Protein 7NSZ (pdb70)

Structure (mmCIF, N/CA/C/O backbone):
data_7NSZ
#
_entry.id   7NSZ
#
_cell.length_a   40.502
_cell.length_b   40.502
_cell.length_c   338.941
_cell.angle_alpha   90.000
_cell.angle_beta   90.000
_cell.angle_gamma   120.000
#
_symmetry.space_group_name_H-M   'P 61 2 2'
#
loop_
_entity.id
_entity.type
_entity.pdbx_description
1 polymer 'Isoform A of Peptidoglycan-recognition protein LB'
2 non-polymer 'ZINC ION'
3 non-polymer '4-(2-HYDROXYETHYL)-1-PIPERAZINE ETHANESULFONIC ACID'
4 non-polymer 'SODIUM ION'
5 water water
#
loop_
_atom_site.group_PDB
_atom_site.id
_atom_site.type_symbol
_atom_site.label_atom_id
_atom_site.label_alt_id
_atom_site.label_comp_id
_atom_site.label_asym_id
_atom_site.label_entity_id
_atom_site.label_seq_id
_atom_site.pdbx_PDB_ins_code
_atom_site.Cartn_x
_atom_site.Cartn_y
_atom_site.Cartn_z
_atom_site.occupancy
_atom_site.B_iso_or_equiv
_atom_site.auth_seq_id
_atom_site.auth_comp_id
_atom_site.auth_asym_id
_atom_site.auth_atom_id
_atom_site.pdbx_PDB_model_num
ATOM 1 N N . THR A 1 14 ? 30.578 1.891 251.231 1.000 45.280 12 THR AAA N 1
ATOM 2 C CA . THR A 1 14 ? 31.700 0.921 251.128 1.000 37.983 12 THR AAA CA 1
ATOM 3 C C . THR A 1 14 ? 31.379 -0.356 251.939 1.000 31.605 12 THR AAA C 1
ATOM 4 O O . THR A 1 14 ? 31.951 -1.407 251.597 1.000 36.828 12 THR AAA O 1
ATOM 6 N N . ALA A 1 15 ? 30.489 -0.285 252.930 1.000 27.857 13 ALA AAA N 1
ATOM 7 C CA . ALA A 1 15 ? 30.367 -1.285 254.027 1.000 25.438 13 ALA AAA CA 1
ATOM 8 C C . ALA A 1 15 ? 29.832 -2.603 253.466 1.000 23.116 13 ALA AAA C 1
ATOM 9 O O . ALA A 1 15 ? 28.992 -2.633 252.575 1.000 22.088 13 ALA AAA O 1
ATOM 11 N N . ARG A 1 16 ? 30.408 -3.677 253.926 1.000 17.291 14 ARG AAA N 1
ATOM 12 C CA . ARG A 1 16 ? 29.992 -5.036 253.549 1.000 17.944 14 ARG AAA CA 1
ATOM 13 C C . ARG A 1 16 ? 29.842 -5.837 254.838 1.000 14.711 14 ARG AAA C 1
ATOM 14 O O . ARG A 1 16 ? 30.594 -5.607 255.808 1.000 12.847 14 ARG AAA O 1
ATOM 16 N N . LEU A 1 17 ? 28.968 -6.808 254.790 1.000 12.390 15 LEU AAA N 1
ATOM 17 C CA . LEU A 1 17 ? 28.886 -7.884 255.808 1.000 13.830 15 LEU AAA CA 1
ATOM 18 C C . LEU A 1 17 ? 29.832 -8.999 255.451 1.000 13.354 15 LEU AAA C 1
ATOM 19 O O . LEU A 1 17 ? 29.617 -9.657 254.383 1.000 16.150 15 LEU AAA O 1
ATOM 24 N N . LEU A 1 18 ? 30.884 -9.239 256.219 1.000 12.030 16 LEU AAA N 1
ATOM 25 C CA . LEU A 1 18 ? 31.854 -10.313 256.019 1.000 12.102 16 LEU AAA CA 1
ATOM 26 C C . LEU A 1 18 ? 31.455 -11.543 256.820 1.000 11.906 16 LEU AAA C 1
ATOM 27 O O . LEU A 1 18 ? 30.948 -11.445 257.964 1.000 13.309 16 LEU AAA O 1
ATOM 32 N N . SER A 1 19 ? 31.609 -12.705 256.232 1.000 11.071 17 SER AAA N 1
ATOM 33 C CA . SER A 1 19 ? 31.232 -13.975 256.864 1.000 11.363 17 SER AAA CA 1
ATOM 34 C C . SER A 1 19 ? 32.269 -14.377 257.923 1.000 10.937 17 SER AAA C 1
ATOM 35 O O . SER A 1 19 ? 33.424 -13.849 257.968 1.000 11.357 17 SER AAA O 1
ATOM 38 N N . ARG A 1 20 ? 31.934 -15.374 258.702 1.000 11.714 18 ARG AAA N 1
ATOM 39 C CA . ARG A 1 20 ? 32.884 -15.995 259.643 1.000 12.141 18 ARG AAA CA 1
ATOM 40 C C . ARG A 1 20 ? 34.126 -16.537 258.909 1.000 13.580 18 ARG AAA C 1
ATOM 41 O O . ARG A 1 20 ? 35.275 -16.285 259.335 1.000 13.191 18 ARG AAA O 1
ATOM 49 N N . SER A 1 21 ? 33.932 -17.207 257.761 1.000 14.728 19 SER AAA N 1
ATOM 50 C CA . SER A 1 21 ? 35.089 -17.773 256.995 1.000 16.392 19 SER AAA CA 1
ATOM 51 C C . SER A 1 21 ? 35.963 -16.628 256.476 1.000 15.354 19 SER AAA C 1
ATOM 52 O O . SER A 1 21 ? 37.200 -16.759 256.453 1.000 15.587 19 SER AAA O 1
ATOM 55 N N . ASP A 1 22 ? 35.349 -15.507 256.162 1.000 13.023 20 ASP AAA N 1
ATOM 56 C CA . ASP A 1 22 ? 36.073 -14.313 255.669 1.000 13.707 20 ASP AAA CA 1
ATOM 57 C C . ASP A 1 22 ? 37.113 -13.868 256.676 1.000 13.937 20 ASP AAA C 1
ATOM 58 O O . ASP A 1 22 ? 38.142 -13.351 256.225 1.000 16.193 20 ASP AAA O 1
ATOM 63 N N . TRP A 1 23 ? 36.891 -13.982 257.989 1.000 12.419 21 TRP AAA N 1
ATOM 64 C CA . TRP A 1 23 ? 37.886 -13.547 258.992 1.000 13.678 21 TRP AAA CA 1
ATOM 65 C C . TRP A 1 23 ? 38.620 -14.729 259.598 1.000 12.505 21 TRP AAA C 1
ATOM 66 O O . TRP A 1 23 ? 39.333 -14.541 260.541 1.000 13.178 21 TRP AAA O 1
ATOM 77 N N . GLY A 1 24 ? 38.375 -15.935 259.086 1.000 12.377 22 GLY AAA N 1
ATOM 78 C CA . GLY A 1 24 ? 39.124 -17.123 259.528 1.000 13.184 22 GLY AAA CA 1
ATOM 79 C C . GLY A 1 24 ? 38.685 -17.626 260.893 1.000 13.014 22 GLY AAA C 1
ATOM 80 O O . GLY A 1 24 ? 39.532 -18.145 261.652 1.000 13.543 22 GLY AAA O 1
ATOM 81 N N . ALA A 1 25 ? 37.391 -17.533 261.202 1.000 13.461 23 ALA AAA N 1
ATOM 82 C CA . ALA A 1 25 ? 36.837 -17.941 262.498 1.000 12.038 23 ALA AAA CA 1
ATOM 83 C C . ALA A 1 25 ? 37.057 -19.438 262.691 1.000 12.901 23 ALA AAA C 1
ATOM 84 O O . ALA A 1 25 ? 36.907 -20.175 261.725 1.000 14.926 23 ALA AAA O 1
ATOM 86 N N . ARG A 1 26 ? 37.265 -19.835 263.912 1.000 12.091 24 ARG AAA N 1
ATOM 87 C CA . ARG A 1 26 ? 37.127 -21.234 264.357 1.000 14.164 24 ARG AAA CA 1
ATOM 88 C C . ARG A 1 26 ? 35.635 -21.556 264.383 1.000 13.729 24 ARG AAA C 1
ATOM 89 O O . ARG A 1 26 ? 34.820 -20.595 264.613 1.000 13.151 24 ARG AAA O 1
ATOM 97 N N . LEU A 1 27 ? 35.222 -22.804 264.224 1.000 14.232 25 LEU AAA N 1
ATOM 98 C CA . LEU A 1 27 ? 33.831 -23.229 264.403 1.000 14.114 25 LEU AAA CA 1
ATOM 99 C C . LEU A 1 27 ? 33.386 -22.921 265.825 1.000 13.498 25 LEU AAA C 1
ATOM 100 O O . LEU A 1 27 ? 34.127 -23.060 266.776 1.000 13.372 25 LEU AAA O 1
ATOM 105 N N . PRO A 1 28 ? 32.075 -22.604 265.996 1.000 14.074 26 PRO AAA N 1
ATOM 106 C CA . PRO A 1 28 ? 31.513 -22.604 267.333 1.000 14.479 26 PRO AAA CA 1
ATOM 107 C C . PRO A 1 28 ? 31.602 -24.018 267.952 1.000 13.287 26 PRO AAA C 1
ATOM 108 O O . PRO A 1 28 ? 31.395 -24.977 267.180 1.000 15.642 26 PRO AAA O 1
ATOM 112 N N . LYS A 1 29 ? 31.740 -24.151 269.258 1.000 13.827 27 LYS AAA N 1
ATOM 113 C CA . LYS A 1 29 ? 31.685 -25.483 269.938 1.000 14.121 27 LYS AAA CA 1
ATOM 114 C C . LYS A 1 29 ? 30.278 -26.042 269.820 1.000 17.421 27 LYS AAA C 1
ATOM 115 O O . LYS A 1 29 ? 30.090 -27.286 269.671 1.000 19.515 27 LYS AAA O 1
ATOM 117 N N . SER A 1 30 ? 29.284 -25.182 269.879 1.000 18.271 28 SER AAA N 1
ATOM 118 C CA . SER A 1 30 ? 27.847 -25.512 269.921 1.000 19.927 28 SER AAA CA 1
ATOM 119 C C . SER A 1 30 ? 27.097 -24.243 269.500 1.000 18.241 28 SER AAA C 1
ATOM 120 O O . SER A 1 30 ? 27.635 -23.186 269.784 1.000 18.198 28 SER AAA O 1
ATOM 123 N N . VAL A 1 31 ? 25.934 -24.359 268.895 1.000 16.765 29 VAL AAA N 1
ATOM 124 C CA . VAL A 1 31 ? 25.040 -23.228 268.481 1.000 15.611 29 VAL AAA CA 1
ATOM 125 C C . VAL A 1 31 ? 23.653 -23.428 269.098 1.000 18.274 29 VAL AAA C 1
ATOM 126 O O . VAL A 1 31 ? 23.024 -24.479 268.831 1.000 17.648 29 VAL AAA O 1
ATOM 130 N N . GLU A 1 32 ? 23.199 -22.472 269.901 1.000 16.418 30 GLU AAA N 1
ATOM 131 C CA . GLU A 1 32 ? 21.822 -22.438 270.455 1.000 16.455 30 GLU AAA CA 1
ATOM 132 C C . GLU A 1 32 ? 21.069 -21.316 269.753 1.000 17.613 30 GLU AAA C 1
ATOM 133 O O . GLU A 1 32 ? 21.644 -20.224 269.559 1.000 14.864 30 GLU AAA O 1
ATOM 139 N N . HIS A 1 33 ? 19.836 -21.539 269.347 1.000 16.071 31 HIS AAA N 1
ATOM 140 C CA . HIS A 1 33 ? 19.022 -20.572 268.616 1.000 16.483 31 HIS AAA CA 1
ATOM 141 C C . HIS A 1 33 ? 17.957 -19.982 269.508 1.000 15.279 31 HIS AAA C 1
ATOM 142 O O . HIS A 1 33 ? 17.600 -20.542 270.542 1.000 15.689 31 HIS AAA O 1
ATOM 149 N N . PHE A 1 34 ? 17.497 -18.813 269.114 1.000 13.966 32 PHE AAA N 1
ATOM 150 C CA . PHE A 1 34 ? 16.230 -18.241 269.607 1.000 14.622 32 PHE AAA CA 1
ATOM 151 C C . PHE A 1 34 ? 15.366 -17.920 268.400 1.000 14.334 32 PHE AAA C 1
ATOM 152 O O . PHE A 1 34 ? 15.838 -17.797 267.281 1.000 15.012 32 PHE AAA O 1
ATOM 160 N N . GLN A 1 35 ? 14.076 -17.754 268.657 1.000 17.227 33 GLN AAA N 1
ATOM 161 C CA . GLN A 1 35 ? 13.072 -17.641 267.585 1.000 18.194 33 GLN AAA CA 1
ATOM 162 C C . GLN A 1 35 ? 12.582 -16.191 267.518 1.000 20.261 33 GLN AAA C 1
ATOM 163 O O . GLN A 1 35 ? 12.579 -15.497 268.558 1.000 21.986 33 GLN AAA O 1
ATOM 169 N N . GLY A 1 36 ? 12.138 -15.807 266.323 1.000 21.760 34 GLY AAA N 1
ATOM 170 C CA . GLY A 1 36 ? 11.386 -14.564 266.062 1.000 20.621 34 GLY AAA CA 1
ATOM 171 C C . GLY A 1 36 ? 12.352 -13.391 266.045 1.000 19.494 34 GLY AAA C 1
ATOM 172 O O . GLY A 1 36 ? 13.562 -13.529 266.344 1.000 20.190 34 GLY AAA O 1
ATOM 173 N N . PRO A 1 37 ? 11.869 -12.191 265.693 1.000 17.185 35 PRO AAA N 1
ATOM 174 C CA . PRO A 1 37 ? 12.744 -11.032 265.568 1.000 16.185 35 PRO AAA CA 1
ATOM 175 C C . PRO A 1 37 ? 13.245 -10.595 266.941 1.000 13.018 35 PRO AAA C 1
ATOM 176 O O . PRO A 1 37 ? 12.539 -10.623 267.908 1.000 15.112 35 PRO AAA O 1
ATOM 180 N N . ALA A 1 38 ? 14.478 -10.139 267.014 1.000 11.725 36 ALA AAA N 1
ATOM 181 C CA . ALA A 1 38 ? 15.054 -9.744 268.315 1.000 10.432 36 ALA AAA CA 1
ATOM 182 C C . ALA A 1 38 ? 14.439 -8.430 268.770 1.000 11.302 36 ALA AAA C 1
ATOM 183 O O . ALA A 1 38 ? 14.428 -7.470 268.030 1.000 12.256 36 ALA AAA O 1
ATOM 185 N N . PRO A 1 39 ? 13.944 -8.354 270.015 1.000 11.814 37 PRO AAA N 1
ATOM 186 C CA . PRO A 1 39 ? 13.365 -7.113 270.492 1.000 12.579 37 PRO AAA CA 1
ATOM 187 C C . PRO A 1 39 ? 14.389 -6.111 271.009 1.000 11.159 37 PRO AAA C 1
ATOM 188 O O . PRO A 1 39 ? 13.989 -4.994 271.227 1.000 12.262 37 PRO AAA O 1
ATOM 192 N N . TYR A 1 40 ? 15.668 -6.514 271.184 1.000 10.309 38 TYR AAA N 1
ATOM 193 C CA . TYR A 1 40 ? 16.733 -5.612 271.662 1.000 9.574 38 TYR AAA CA 1
ATOM 194 C C . TYR A 1 40 ? 17.964 -5.667 270.778 1.000 9.442 38 TYR AAA C 1
ATOM 195 O O . TYR A 1 40 ? 18.321 -6.712 270.189 1.000 9.268 38 TYR AAA O 1
ATOM 204 N N . VAL A 1 41 ? 18.621 -4.523 270.739 1.000 8.567 39 VAL AAA N 1
ATOM 205 C CA . VAL A 1 41 ? 19.983 -4.363 270.184 1.000 8.905 39 VAL AAA CA 1
ATOM 206 C C . VAL A 1 41 ? 20.831 -3.829 271.321 1.000 9.581 39 VAL AAA C 1
ATOM 207 O O . VAL A 1 41 ? 20.476 -2.779 271.897 1.000 10.362 39 VAL AAA O 1
ATOM 211 N N . ILE A 1 42 ? 21.910 -4.531 271.642 1.000 9.335 40 ILE AAA N 1
ATOM 212 C CA . ILE A 1 42 ? 22.826 -4.106 272.736 1.000 9.835 40 ILE AAA CA 1
ATOM 213 C C . ILE A 1 42 ? 24.147 -3.733 272.115 1.000 9.293 40 ILE AAA C 1
ATOM 214 O O . ILE A 1 42 ? 24.785 -4.536 271.405 1.000 8.394 40 ILE AAA O 1
ATOM 219 N N . ILE A 1 43 ? 24.615 -2.537 272.408 1.000 8.130 41 ILE AAA N 1
ATOM 220 C CA . ILE A 1 43 ? 25.900 -2.016 271.907 1.000 8.638 41 ILE AAA CA 1
ATOM 221 C C . ILE A 1 43 ? 27.004 -2.191 272.923 1.000 8.489 41 ILE AAA C 1
ATOM 222 O O . ILE A 1 43 ? 26.802 -1.917 274.125 1.000 9.195 41 ILE AAA O 1
ATOM 227 N N . HIS A 1 44 ? 28.147 -2.628 272.451 1.000 8.089 42 HIS AAA N 1
ATOM 228 C CA . HIS A 1 44 ? 29.392 -2.866 273.207 1.000 8.157 42 HIS AAA CA 1
ATOM 229 C C . HIS A 1 44 ? 30.553 -2.162 272.560 1.000 8.181 42 HIS AAA C 1
ATOM 230 O O . HIS A 1 44 ? 30.531 -1.894 271.327 1.000 8.269 42 HIS AAA O 1
ATOM 237 N N . HIS A 1 45 ? 31.630 -1.957 273.338 1.000 9.147 43 HIS AAA N 1
ATOM 238 C CA . HIS A 1 45 ? 32.975 -1.765 272.800 1.000 9.593 43 HIS AAA CA 1
ATOM 239 C C . HIS A 1 45 ? 33.813 -2.978 273.187 1.000 9.737 43 HIS AAA C 1
ATOM 240 O O . HIS A 1 45 ? 33.434 -3.752 274.082 1.000 9.771 43 HIS AAA O 1
ATOM 247 N N . SER A 1 46 ? 34.931 -3.159 272.511 1.000 11.030 44 SER AAA N 1
ATOM 248 C CA . SER A 1 46 ? 35.780 -4.318 272.846 1.000 10.860 44 SER AAA CA 1
ATOM 249 C C . SER A 1 46 ? 36.756 -3.976 273.972 1.000 13.453 44 SER AAA C 1
ATOM 250 O O . SER A 1 46 ? 37.141 -4.902 274.717 1.000 13.077 44 SER AAA O 1
ATOM 253 N N . TYR A 1 47 ? 37.165 -2.718 274.059 1.000 12.172 45 TYR AAA N 1
ATOM 254 C CA . TYR A 1 47 ? 38.243 -2.165 274.951 1.000 13.826 45 TYR AAA CA 1
ATOM 255 C C . TYR A 1 47 ? 39.629 -2.630 274.485 1.000 15.403 45 TYR AAA C 1
ATOM 256 O O . TYR A 1 47 ? 40.443 -1.796 274.111 1.000 16.849 45 TYR AAA O 1
ATOM 265 N N . MET A 1 48 ? 39.850 -3.934 274.521 1.000 16.049 46 MET AAA N 1
ATOM 266 C CA A MET A 1 48 ? 41.016 -4.604 273.909 0.500 16.734 46 MET AAA CA 1
ATOM 267 C CA B MET A 1 48 ? 41.020 -4.603 273.903 0.500 17.363 46 MET AAA CA 1
ATOM 268 C C . MET A 1 48 ? 40.450 -5.804 273.172 1.000 15.767 46 MET AAA C 1
ATOM 269 O O . MET A 1 48 ? 39.736 -6.603 273.775 1.000 16.272 46 MET AAA O 1
ATOM 278 N N . PRO A 1 49 ? 40.677 -5.948 271.853 1.000 14.839 47 PRO AAA N 1
ATOM 279 C CA . PRO A 1 49 ? 41.567 -5.117 271.045 1.000 15.619 47 PRO AAA CA 1
ATOM 280 C C . PRO A 1 49 ? 41.180 -3.648 270.872 1.000 14.773 47 PRO AAA C 1
ATOM 281 O O . PRO A 1 49 ? 40.026 -3.254 271.023 1.000 14.030 47 PRO AAA O 1
ATOM 285 N N . ALA A 1 50 ? 42.178 -2.845 270.576 1.000 15.573 48 ALA AAA N 1
ATOM 286 C CA . ALA A 1 50 ? 42.009 -1.425 270.257 1.000 13.967 48 ALA AAA CA 1
ATOM 287 C C . ALA A 1 50 ? 41.434 -1.220 268.846 1.000 13.942 48 ALA AAA C 1
ATOM 288 O O . ALA A 1 50 ? 41.286 -2.191 268.073 1.000 15.307 48 ALA AAA O 1
ATOM 290 N N . VAL A 1 51 ? 41.117 0.010 268.488 1.000 13.416 49 VAL AAA N 1
ATOM 291 C CA . VAL A 1 51 ? 40.599 0.342 267.143 1.000 14.543 49 VAL AAA CA 1
ATOM 292 C C . VAL A 1 51 ? 41.524 -0.222 266.067 1.000 16.438 49 VAL AAA C 1
ATOM 293 O O . VAL A 1 51 ? 42.735 -0.229 266.207 1.000 18.872 49 VAL AAA O 1
ATOM 297 N N . CYS A 1 52 ? 40.907 -0.743 265.020 1.000 15.298 50 CYS AAA N 1
ATOM 298 C CA . CYS A 1 52 ? 41.549 -1.406 263.862 1.000 16.931 50 CYS AAA CA 1
ATOM 299 C C . CYS A 1 52 ? 41.166 -0.597 262.634 1.000 16.957 50 CYS AAA C 1
ATOM 300 O O . CYS A 1 52 ? 39.978 -0.337 262.423 1.000 16.498 50 CYS AAA O 1
ATOM 303 N N . TYR A 1 53 ? 42.140 -0.121 261.860 1.000 16.555 51 TYR AAA N 1
ATOM 304 C CA . TYR A 1 53 ? 41.816 0.719 260.692 1.000 18.107 51 TYR AAA CA 1
ATOM 305 C C . TYR A 1 53 ? 41.878 -0.090 259.386 1.000 16.434 51 TYR AAA C 1
ATOM 306 O O . TYR A 1 53 ? 41.210 0.348 258.416 1.000 23.799 51 TYR AAA O 1
ATOM 315 N N . SER A 1 54 ? 42.680 -1.128 259.307 1.000 15.881 52 SER AAA N 1
ATOM 316 C CA . SER A 1 54 ? 42.749 -1.978 258.088 1.000 15.519 52 SER AAA CA 1
ATOM 317 C C . SER A 1 54 ? 42.012 -3.308 258.280 1.000 13.532 52 SER AAA C 1
ATOM 318 O O . SER A 1 54 ? 41.922 -3.830 259.386 1.000 13.674 52 SER AAA O 1
ATOM 321 N N . THR A 1 55 ? 41.489 -3.823 257.199 1.000 12.007 53 THR AAA N 1
ATOM 322 C CA . THR A 1 55 ? 40.726 -5.077 257.233 1.000 11.189 53 THR AAA CA 1
ATOM 323 C C . THR A 1 55 ? 41.612 -6.204 257.734 1.000 12.534 53 THR AAA C 1
ATOM 324 O O . THR A 1 55 ? 41.205 -6.967 258.607 1.000 11.510 53 THR AAA O 1
ATOM 328 N N . PRO A 1 56 ? 42.903 -6.343 257.350 1.000 13.494 54 PRO AAA N 1
ATOM 329 C CA . PRO A 1 56 ? 43.700 -7.402 257.977 1.000 13.006 54 PRO AAA CA 1
ATOM 330 C C . PRO A 1 56 ? 43.736 -7.263 259.496 1.000 13.677 54 PRO AAA C 1
ATOM 331 O O . PRO A 1 56 ? 43.709 -8.290 260.176 1.000 14.255 54 PRO AAA O 1
ATOM 335 N N . ASP A 1 57 ? 43.866 -6.035 259.995 1.000 13.132 55 ASP AAA N 1
ATOM 336 C CA . ASP A 1 57 ? 43.944 -5.847 261.459 1.000 13.328 55 ASP AAA CA 1
ATOM 337 C C . ASP A 1 57 ? 42.578 -6.154 262.094 1.000 13.573 55 ASP AAA C 1
ATOM 338 O O . ASP A 1 57 ? 42.535 -6.708 263.188 1.000 13.434 55 ASP AAA O 1
ATOM 343 N N . CYS A 1 58 ? 41.485 -5.804 261.467 1.000 11.978 56 CYS AAA N 1
ATOM 344 C CA . CYS A 1 58 ? 40.128 -6.022 262.022 1.000 11.537 56 CYS AAA CA 1
ATOM 345 C C . CYS A 1 58 ? 39.805 -7.516 261.971 1.000 10.477 56 CYS AAA C 1
ATOM 346 O O . CYS A 1 58 ? 39.230 -8.037 262.942 1.000 11.365 56 CYS AAA O 1
ATOM 349 N N . MET A 1 59 ? 40.222 -8.237 260.933 1.000 11.120 57 MET AAA N 1
ATOM 350 C CA . MET A 1 59 ? 40.044 -9.706 260.917 1.000 10.811 57 MET AAA CA 1
ATOM 351 C C . MET A 1 59 ? 40.835 -10.353 262.066 1.000 11.660 57 MET AAA C 1
ATOM 352 O O . MET A 1 59 ? 40.290 -11.230 262.772 1.000 10.754 57 MET AAA O 1
ATOM 357 N N . LYS A 1 60 ? 42.074 -9.930 262.287 1.000 11.983 58 LYS AAA N 1
ATOM 358 C CA . LYS A 1 60 ? 42.879 -10.415 263.435 1.000 13.407 58 LYS AAA CA 1
ATOM 359 C C . LYS A 1 60 ? 42.171 -10.082 264.756 1.000 12.893 58 LYS AAA C 1
ATOM 360 O O . LYS A 1 60 ? 42.152 -10.905 265.679 1.000 13.060 58 LYS AAA O 1
ATOM 366 N N . SER A 1 61 ? 41.572 -8.906 264.876 1.000 12.299 59 SER AAA N 1
ATOM 367 C CA . SER A 1 61 ? 40.929 -8.474 266.133 1.000 12.376 59 SER AAA CA 1
ATOM 368 C C . SER A 1 61 ? 39.736 -9.395 266.401 1.000 11.061 59 SER AAA C 1
ATOM 369 O O . SER A 1 61 ? 39.502 -9.725 267.554 1.000 11.601 59 SER AAA O 1
ATOM 372 N N . MET A 1 62 ? 38.956 -9.746 265.378 1.000 10.762 60 MET AAA N 1
ATOM 373 C CA . MET A 1 62 ? 37.853 -10.702 265.544 1.000 9.280 60 MET AAA CA 1
ATOM 374 C C . MET A 1 62 ? 38.420 -12.042 266.033 1.000 9.852 60 MET AAA C 1
ATOM 375 O O . MET A 1 62 ? 37.867 -12.622 266.974 1.000 10.936 60 MET AAA O 1
ATOM 380 N N . ARG A 1 63 ? 39.514 -12.529 265.443 1.000 11.557 61 ARG AAA N 1
ATOM 381 C CA . ARG A 1 63 ? 40.124 -13.799 265.920 1.000 11.212 61 ARG AAA CA 1
ATOM 382 C C . ARG A 1 63 ? 40.623 -13.632 267.343 1.000 11.400 61 ARG AAA C 1
ATOM 383 O O . ARG A 1 63 ? 40.519 -14.596 268.136 1.000 12.105 61 ARG AAA O 1
ATOM 391 N N . ASP A 1 64 ? 41.2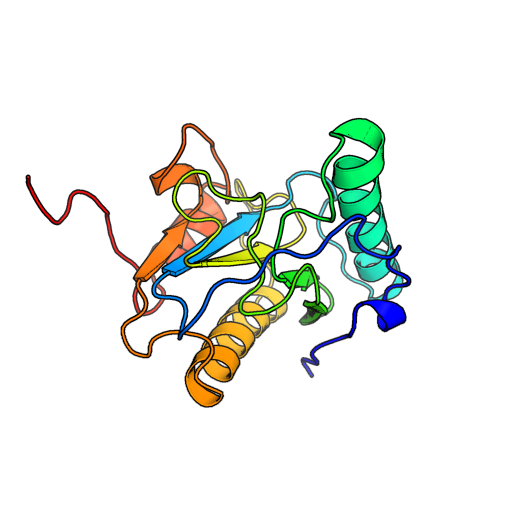19 -12.517 267.670 1.000 11.510 62 ASP AAA N 1
ATOM 392 C CA . ASP A 1 64 ? 41.685 -12.310 269.055 1.000 12.862 62 ASP AAA CA 1
ATOM 393 C C . ASP A 1 64 ? 40.521 -12.391 270.051 1.000 12.794 62 ASP AAA C 1
ATOM 394 O O . ASP A 1 64 ? 40.662 -12.980 271.168 1.000 13.163 62 ASP AAA O 1
ATOM 399 N N . MET A 1 65 ? 39.402 -11.742 269.782 1.000 10.800 63 MET AAA N 1
ATOM 400 C CA . MET A 1 65 ? 38.218 -11.844 270.673 1.000 11.025 63 MET AAA CA 1
ATOM 401 C C . MET A 1 65 ? 37.715 -13.273 270.698 1.000 11.025 63 MET AAA C 1
ATOM 402 O O . MET A 1 65 ? 37.394 -13.760 271.815 1.000 10.920 63 MET AAA O 1
ATOM 407 N N . GLN A 1 66 ? 37.600 -13.896 269.547 1.000 9.946 64 GLN AAA N 1
ATOM 408 C CA . GLN A 1 66 ? 37.127 -15.301 269.553 1.000 10.166 64 GLN AAA CA 1
ATOM 409 C C . GLN A 1 66 ? 38.056 -16.181 270.399 1.000 11.598 64 GLN AAA C 1
ATOM 410 O O . GLN A 1 66 ? 37.529 -17.042 271.126 1.000 11.201 64 GLN AAA O 1
ATOM 416 N N . ASP A 1 67 ? 39.348 -15.984 270.266 1.000 11.866 65 ASP AAA N 1
ATOM 417 C CA . ASP A 1 67 ? 40.368 -16.778 271.003 1.000 13.269 65 ASP AAA CA 1
ATOM 418 C C . ASP A 1 67 ? 40.215 -16.540 272.506 1.000 12.532 65 ASP AAA C 1
ATOM 419 O O . ASP A 1 67 ? 40.201 -17.490 273.327 1.000 14.196 65 ASP AAA O 1
ATOM 424 N N . PHE A 1 68 ? 40.087 -15.288 272.915 1.000 11.977 66 PHE AAA N 1
ATOM 425 C CA . PHE A 1 68 ? 39.872 -14.943 274.336 1.000 13.444 66 PHE AAA CA 1
ATOM 426 C C . PHE A 1 68 ? 38.620 -15.616 274.853 1.000 12.027 66 PHE AAA C 1
ATOM 427 O O . PHE A 1 68 ? 38.656 -16.295 275.899 1.000 13.052 66 PHE AAA O 1
ATOM 435 N N . HIS A 1 69 ? 37.512 -15.517 274.151 1.000 10.602 67 HIS AAA N 1
ATOM 436 C CA . HIS A 1 69 ? 36.210 -16.080 274.543 1.000 11.354 67 HIS AAA CA 1
ATOM 437 C C . HIS A 1 69 ? 36.221 -17.609 274.573 1.000 12.947 67 HIS AAA C 1
ATOM 438 O O . HIS A 1 69 ? 35.788 -18.148 275.604 1.000 13.106 67 HIS AAA O 1
ATOM 445 N N . GLN A 1 70 ? 36.664 -18.247 273.515 1.000 12.610 68 GLN AAA N 1
ATOM 446 C CA . GLN A 1 70 ? 36.623 -19.743 273.461 1.000 12.712 68 GLN AAA CA 1
ATOM 447 C C . GLN A 1 70 ? 37.755 -20.325 274.322 1.000 14.834 68 GLN AAA C 1
ATOM 448 O O . GLN A 1 70 ? 37.464 -21.276 275.080 1.000 16.505 68 GLN AAA O 1
ATOM 454 N N . LEU A 1 71 ? 38.961 -19.788 274.246 1.000 13.705 69 LEU AAA N 1
ATOM 455 C CA . LEU A 1 71 ? 40.186 -20.514 274.741 1.000 15.365 69 LEU AAA CA 1
ATOM 456 C C . LEU A 1 71 ? 40.620 -19.998 276.109 1.000 18.072 69 LEU AAA C 1
ATOM 457 O O . LEU A 1 71 ? 41.265 -20.791 276.813 1.000 21.017 69 LEU AAA O 1
ATOM 462 N N . GLU A 1 72 ? 40.293 -18.768 276.515 1.000 16.265 70 GLU AAA N 1
ATOM 463 C CA . GLU A 1 72 ? 40.538 -18.323 277.915 1.000 16.517 70 GLU AAA CA 1
ATOM 464 C C . GLU A 1 72 ? 39.253 -18.408 278.737 1.000 15.240 70 GLU AAA C 1
ATOM 465 O O . GLU A 1 72 ? 39.354 -18.732 279.954 1.000 15.712 70 GLU AAA O 1
ATOM 471 N N . ARG A 1 73 ? 38.091 -18.093 278.204 1.000 13.915 71 ARG AAA N 1
ATOM 472 C CA . ARG A 1 73 ? 36.855 -17.977 279.032 1.000 14.219 71 ARG AAA CA 1
ATOM 473 C C . ARG A 1 73 ? 35.967 -19.222 278.957 1.000 14.007 71 ARG AAA C 1
ATOM 474 O O . ARG A 1 73 ? 34.989 -19.299 279.724 1.000 15.953 71 ARG AAA O 1
ATOM 482 N N . GLY A 1 74 ? 36.309 -20.187 278.086 1.000 15.506 72 GLY AAA N 1
ATOM 483 C CA . GLY A 1 74 ? 35.551 -21.451 277.979 1.000 17.089 72 GLY AAA CA 1
ATOM 484 C C . GLY A 1 74 ? 34.187 -21.294 277.337 1.000 16.829 72 GLY AAA C 1
ATOM 485 O O . GLY A 1 74 ? 33.230 -22.089 277.558 1.000 19.088 72 GLY AAA O 1
ATOM 486 N N . TRP A 1 75 ? 34.000 -20.223 276.555 1.000 14.704 73 TRP AAA N 1
ATOM 487 C CA . TRP A 1 75 ? 32.700 -19.985 275.884 1.000 14.168 73 TRP AAA CA 1
ATOM 488 C C . TRP A 1 75 ? 32.605 -20.771 274.588 1.000 13.620 73 TRP AAA C 1
ATOM 489 O O . TRP A 1 75 ? 33.637 -21.172 274.044 1.000 14.451 73 TRP AAA O 1
ATOM 500 N N . ASN A 1 76 ? 31.403 -20.920 274.067 1.000 12.075 74 ASN AAA N 1
ATOM 501 C CA . ASN A 1 76 ? 31.186 -21.715 272.846 1.000 13.947 74 ASN AAA CA 1
ATOM 502 C C . ASN A 1 76 ? 31.737 -21.008 271.611 1.000 13.068 74 ASN AAA C 1
ATOM 503 O O . ASN A 1 76 ? 31.943 -21.647 270.578 1.000 14.722 74 ASN AAA O 1
ATOM 508 N N . ASP A 1 77 ? 31.830 -19.686 271.654 1.000 12.608 75 ASP AAA N 1
ATOM 509 C CA . ASP A 1 77 ? 32.133 -18.815 270.498 1.000 11.245 75 ASP AAA CA 1
ATOM 510 C C . ASP A 1 77 ? 32.459 -17.423 271.010 1.000 10.966 75 ASP AAA C 1
ATOM 511 O O . ASP A 1 77 ? 32.230 -17.123 272.185 1.000 10.957 75 ASP AAA O 1
ATOM 516 N N . ILE A 1 78 ? 32.986 -16.594 270.127 1.000 11.023 76 ILE AAA N 1
ATOM 517 C CA . ILE A 1 78 ? 32.943 -15.134 270.358 1.000 9.406 76 ILE AAA CA 1
ATOM 518 C C . ILE A 1 78 ? 31.563 -14.759 270.900 1.000 9.435 76 ILE AAA C 1
ATOM 519 O O . ILE A 1 78 ? 30.555 -15.264 270.433 1.000 9.167 76 ILE AAA O 1
ATOM 524 N N . GLY A 1 79 ? 31.516 -13.940 271.941 1.000 9.297 77 GLY AAA N 1
ATOM 525 C CA . GLY A 1 79 ? 30.212 -13.702 272.616 1.000 9.003 77 GLY AAA CA 1
ATOM 526 C C . GLY A 1 79 ? 29.232 -12.806 271.845 1.000 8.303 77 GLY AAA C 1
ATOM 527 O O . GLY A 1 79 ? 28.061 -12.832 272.164 1.000 9.065 77 GLY AAA O 1
ATOM 528 N N . PHE A 1 80 ? 29.714 -12.037 270.894 1.000 8.746 78 PHE AAA N 1
ATOM 529 C CA . PHE A 1 80 ? 28.925 -11.015 270.182 1.000 7.875 78 PHE AAA CA 1
ATOM 530 C C . PHE A 1 80 ? 28.240 -11.595 268.951 1.000 7.735 78 PHE AAA C 1
ATOM 531 O O . PHE A 1 80 ? 28.760 -12.525 268.273 1.000 8.966 78 PHE AAA O 1
ATOM 539 N N . SER A 1 81 ? 27.159 -10.976 268.574 1.000 7.636 79 SER AAA N 1
ATOM 540 C CA . SER A 1 81 ? 26.428 -11.324 267.329 1.000 7.274 79 SER AAA CA 1
ATOM 541 C C . SER A 1 81 ? 27.217 -10.873 266.108 1.000 7.541 79 SER AAA C 1
ATOM 542 O O . SER A 1 81 ? 27.309 -11.598 265.092 1.000 7.974 79 SER AAA O 1
ATOM 545 N N . PHE A 1 82 ? 27.739 -9.639 266.189 1.000 7.370 80 PHE AAA N 1
ATOM 546 C CA . PHE A 1 82 ? 28.457 -8.975 265.076 1.000 8.270 80 PHE AAA CA 1
ATOM 547 C C . PHE A 1 82 ? 29.540 -8.056 265.627 1.000 7.652 80 PHE AAA C 1
ATOM 548 O O . PHE A 1 82 ? 29.362 -7.519 266.760 1.000 8.151 80 PHE AAA O 1
ATOM 556 N N . GLY A 1 83 ? 30.622 -7.866 264.908 1.000 7.912 81 GLY AAA N 1
ATOM 557 C CA . GLY A 1 83 ? 31.621 -6.843 265.209 1.000 7.666 81 GLY AAA CA 1
ATOM 558 C C . GLY A 1 83 ? 31.692 -5.843 264.100 1.000 7.864 81 GLY AAA C 1
ATOM 559 O O . GLY A 1 83 ? 31.349 -6.125 262.926 1.000 8.707 81 GLY AAA O 1
ATOM 560 N N . ILE A 1 84 ? 32.137 -4.648 264.446 1.000 8.177 82 ILE AAA N 1
ATOM 561 C CA . ILE A 1 84 ? 32.349 -3.520 263.519 1.000 9.203 82 ILE AAA CA 1
ATOM 562 C C . ILE A 1 84 ? 33.801 -3.083 263.599 1.000 8.951 82 ILE AAA C 1
ATOM 563 O O . ILE A 1 84 ? 34.295 -2.777 264.715 1.000 9.738 82 ILE AAA O 1
ATOM 568 N N . GLY A 1 85 ? 34.478 -3.039 262.465 1.000 10.114 83 GLY AAA N 1
ATOM 569 C CA . GLY A 1 85 ? 35.869 -2.569 262.438 1.000 10.341 83 GLY AAA CA 1
ATOM 570 C C . GLY A 1 85 ? 35.964 -1.101 262.012 1.000 11.148 83 GLY AAA C 1
ATOM 571 O O . GLY A 1 85 ? 35.046 -0.551 261.430 1.000 10.910 83 GLY AAA O 1
ATOM 572 N N . GLY A 1 86 ? 37.137 -0.523 262.270 1.000 12.608 84 GLY AAA N 1
ATOM 573 C CA . GLY A 1 86 ? 37.493 0.836 261.821 1.000 12.987 84 GLY AAA CA 1
ATOM 574 C C . GLY A 1 86 ? 37.756 0.884 260.334 1.000 13.027 84 GLY AAA C 1
ATOM 575 O O . GLY A 1 86 ? 37.891 1.994 259.795 1.000 14.432 84 GLY AAA O 1
ATOM 576 N N . ASP A 1 87 ? 37.761 -0.276 259.667 1.000 12.468 85 ASP AAA N 1
ATOM 577 C CA . ASP A 1 87 ? 37.702 -0.342 258.197 1.000 11.834 85 ASP AAA CA 1
ATOM 578 C C . ASP A 1 87 ? 36.299 -0.061 257.680 1.000 11.643 85 ASP AAA C 1
ATOM 579 O O . ASP A 1 87 ? 36.107 -0.073 256.469 1.000 13.097 85 ASP AAA O 1
ATOM 584 N N . GLY A 1 88 ? 35.318 0.110 258.559 1.000 11.976 86 GLY AAA N 1
ATOM 585 C CA . GLY A 1 88 ? 33.925 0.303 258.150 1.000 12.324 86 GLY AAA CA 1
ATOM 586 C C . GLY A 1 88 ? 33.213 -0.975 257.724 1.000 10.486 86 GLY AAA C 1
ATOM 587 O O . GLY A 1 88 ? 32.061 -0.889 257.208 1.000 12.746 86 GLY AAA O 1
ATOM 588 N N . MET A 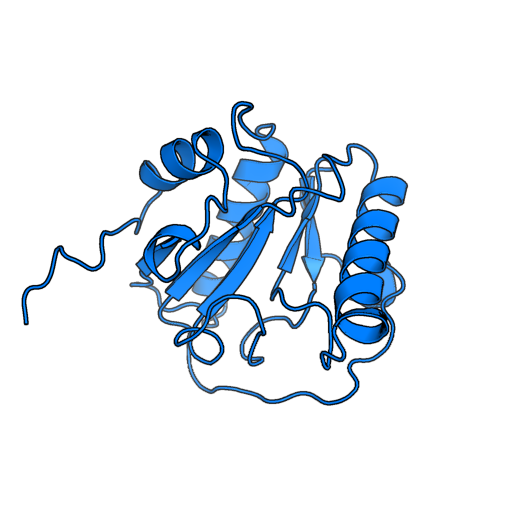1 89 ? 33.830 -2.126 257.995 1.000 10.073 87 M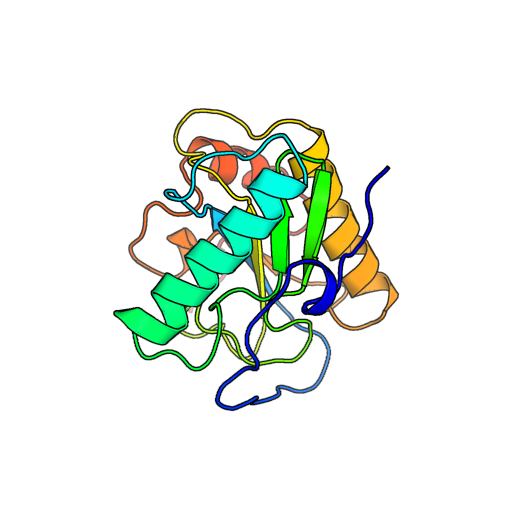ET AAA N 1
ATOM 589 C CA . MET A 1 89 ? 33.210 -3.413 257.638 1.000 10.195 87 MET AAA CA 1
ATOM 590 C C . MET A 1 89 ? 32.488 -3.984 258.846 1.000 8.863 87 MET AAA C 1
ATOM 591 O O . MET A 1 89 ? 32.795 -3.704 260.026 1.000 10.270 87 MET AAA O 1
ATOM 596 N N . ILE A 1 90 ? 31.522 -4.872 258.561 1.000 9.040 88 ILE AAA N 1
ATOM 597 C CA . ILE A 1 90 ? 30.793 -5.631 259.591 1.000 9.464 88 ILE AAA CA 1
ATOM 598 C C . ILE A 1 90 ? 31.251 -7.077 259.519 1.000 8.755 88 ILE AAA C 1
ATOM 599 O O . ILE A 1 90 ? 31.302 -7.640 258.420 1.000 10.162 88 ILE AAA O 1
ATOM 604 N N . TYR A 1 91 ? 31.541 -7.667 260.673 1.000 8.871 89 TYR AAA N 1
ATOM 605 C CA . TYR A 1 91 ? 32.059 -9.024 260.788 1.000 8.958 89 TYR AAA CA 1
ATOM 606 C C . TYR A 1 91 ? 31.011 -9.899 261.458 1.000 9.166 89 TYR AAA C 1
ATOM 607 O O . TYR A 1 91 ? 30.600 -9.617 262.611 1.000 9.084 89 TYR AAA O 1
ATOM 616 N N . THR A 1 92 ? 30.605 -11.000 260.847 1.000 8.781 90 THR AAA N 1
ATOM 617 C CA . THR A 1 92 ? 29.649 -11.933 261.435 1.000 8.663 90 THR AAA CA 1
ATOM 618 C C . THR A 1 92 ? 30.312 -12.585 262.628 1.000 8.601 90 THR AAA C 1
ATOM 619 O O . THR A 1 92 ? 31.375 -13.221 262.506 1.000 9.365 90 THR AAA O 1
ATOM 623 N N . GLY A 1 93 ? 29.676 -12.492 263.803 1.000 8.500 91 GLY AAA N 1
ATOM 624 C CA . GLY A 1 93 ? 30.011 -13.255 265.009 1.000 8.682 91 GLY AAA CA 1
ATOM 625 C C . GLY A 1 93 ? 29.090 -14.457 265.119 1.000 9.095 91 GLY AAA C 1
ATOM 626 O O . GLY A 1 93 ? 29.027 -15.265 264.176 1.000 10.510 91 GLY AAA O 1
ATOM 627 N N . ARG A 1 94 ? 28.321 -14.548 266.183 1.000 8.431 92 ARG AAA N 1
ATOM 628 C CA . ARG A 1 94 ? 27.302 -15.622 266.257 1.000 9.316 92 ARG AAA CA 1
ATOM 629 C C . ARG A 1 94 ? 26.210 -15.412 265.235 1.000 10.978 92 ARG AAA C 1
ATOM 630 O O . ARG A 1 94 ? 25.543 -16.405 264.876 1.000 12.802 92 ARG AAA O 1
ATOM 638 N N . GLY A 1 95 ? 25.935 -14.175 264.835 1.000 9.933 93 GLY AAA N 1
ATOM 639 C CA . GLY A 1 95 ? 24.896 -13.918 263.827 1.000 10.597 93 GLY AAA CA 1
ATOM 640 C C . GLY A 1 95 ? 23.530 -13.758 264.434 1.000 10.271 93 GLY AAA C 1
ATOM 641 O O . GLY A 1 95 ? 23.348 -13.746 265.652 1.000 10.600 93 GLY AAA O 1
ATOM 642 N N . PHE A 1 96 ? 22.565 -13.531 263.560 1.000 10.539 94 PHE AAA N 1
ATOM 643 C CA . PHE A 1 96 ? 21.171 -13.304 263.978 1.000 11.958 94 PHE AAA CA 1
ATOM 644 C C . PHE A 1 96 ? 20.519 -14.583 264.507 1.000 12.182 94 PHE AAA C 1
ATOM 645 O O . PHE A 1 96 ? 20.794 -15.669 264.005 1.000 12.834 94 PHE AAA O 1
ATOM 653 N N . ASN A 1 97 ? 19.725 -14.458 265.548 1.000 11.021 95 ASN AAA N 1
ATOM 654 C CA . ASN A 1 97 ? 18.871 -15.529 266.115 1.000 12.564 95 ASN AAA CA 1
ATOM 655 C C . ASN A 1 97 ? 19.732 -16.632 266.705 1.000 12.918 95 ASN AAA C 1
ATOM 656 O O . ASN A 1 97 ? 19.233 -17.757 266.872 1.000 14.422 95 ASN AAA O 1
ATOM 661 N N . VAL A 1 98 ? 20.929 -16.313 267.126 1.000 11.762 96 VAL AAA N 1
ATOM 662 C CA . VAL A 1 98 ? 21.800 -17.253 267.870 1.000 11.080 96 VAL AAA CA 1
ATOM 663 C C . VAL A 1 98 ? 21.990 -16.682 269.253 1.000 10.623 96 VAL AAA C 1
ATOM 664 O O . VAL A 1 98 ? 22.275 -15.435 269.426 1.000 10.611 96 VAL AAA O 1
ATOM 668 N N . ILE A 1 99 ? 21.819 -17.454 270.292 1.000 11.135 97 ILE AAA N 1
ATOM 669 C CA . ILE A 1 99 ? 21.961 -16.998 271.676 1.000 10.772 97 ILE AAA CA 1
ATOM 670 C C . ILE A 1 99 ? 23.401 -16.561 271.873 1.000 10.546 97 ILE AAA C 1
ATOM 671 O O . ILE A 1 99 ? 24.346 -17.336 271.604 1.000 10.821 97 ILE AAA O 1
ATOM 676 N N . GLY A 1 100 ? 23.581 -15.345 272.365 1.000 10.626 98 GLY AAA N 1
ATOM 677 C CA . GLY A 1 100 ? 24.901 -14.732 272.568 1.000 10.052 98 GLY AAA CA 1
ATOM 678 C C . GLY A 1 100 ? 25.472 -14.995 273.934 1.000 9.377 98 GLY AAA C 1
ATOM 679 O O . GLY A 1 100 ? 24.856 -15.749 274.729 1.000 12.645 98 GLY AAA O 1
ATOM 680 N N . ALA A 1 101 ? 26.630 -14.426 274.209 1.000 9.300 99 ALA AAA N 1
ATOM 681 C CA . ALA A 1 101 ? 27.234 -14.455 275.557 1.000 9.430 99 ALA AAA CA 1
ATOM 682 C C . ALA A 1 101 ? 27.819 -13.083 275.820 1.000 9.912 99 ALA AAA C 1
ATOM 683 O O . ALA A 1 101 ? 28.969 -12.927 276.211 1.000 13.181 99 ALA AAA O 1
ATOM 685 N N . HIS A 1 102 ? 26.979 -12.067 275.633 1.000 9.346 100 HIS AAA N 1
ATOM 686 C CA . HIS A 1 102 ? 27.416 -10.658 275.740 1.000 9.894 100 HIS AAA CA 1
ATOM 687 C C . HIS A 1 102 ? 26.605 -9.866 276.765 1.000 9.528 100 HIS AAA C 1
ATOM 688 O O . HIS A 1 102 ? 27.111 -8.837 277.163 1.000 10.034 100 HIS AAA O 1
ATOM 695 N N . ALA A 1 103 ? 25.380 -10.226 277.051 1.000 9.842 101 ALA AAA N 1
ATOM 696 C CA . ALA A 1 103 ? 24.528 -9.378 277.909 1.000 10.234 101 ALA AAA CA 1
ATOM 697 C C . ALA A 1 103 ? 23.596 -10.286 278.693 1.000 9.764 101 ALA AAA C 1
ATOM 698 O O . ALA A 1 103 ? 22.594 -10.716 278.189 1.000 10.834 101 ALA AAA O 1
ATOM 700 N N . PRO A 1 104 ? 23.957 -10.579 279.967 1.000 12.275 102 PRO AAA N 1
ATOM 701 C CA . PRO A 1 104 ? 23.080 -11.415 280.812 1.000 12.268 102 PRO AAA CA 1
ATOM 702 C C . PRO A 1 104 ? 21.621 -10.947 280.806 1.000 10.587 102 PRO AAA C 1
ATOM 703 O O . PRO A 1 104 ? 21.380 -9.749 280.906 1.000 12.003 102 PRO AAA O 1
ATOM 707 N N . LYS A 1 105 ? 20.707 -11.886 280.660 1.000 12.324 103 LYS AAA N 1
ATOM 708 C CA . LYS A 1 105 ? 19.244 -11.699 280.632 1.000 14.958 103 LYS AAA CA 1
ATOM 709 C C . LYS A 1 105 ? 18.791 -11.229 279.250 1.000 15.429 103 LYS AAA C 1
ATOM 710 O O . LYS A 1 105 ? 17.566 -11.246 279.015 1.000 14.786 103 LYS AAA O 1
ATOM 716 N N . TYR A 1 106 ? 19.712 -10.926 278.318 1.000 11.999 104 TYR AAA N 1
ATOM 717 C CA . TYR A 1 106 ? 19.329 -10.502 276.951 1.000 12.117 104 TYR AAA CA 1
ATOM 718 C C . TYR A 1 106 ? 19.902 -11.391 275.865 1.000 11.540 104 TYR AAA C 1
ATOM 719 O O . TYR A 1 106 ? 19.704 -11.108 274.684 1.000 11.417 104 TYR AAA O 1
ATOM 728 N N . ASN A 1 107 ? 20.670 -12.424 276.227 1.000 11.416 105 ASN AAA N 1
ATOM 729 C CA . ASN A 1 107 ? 21.425 -13.185 275.201 1.000 11.220 105 ASN AAA CA 1
ATOM 730 C C . ASN A 1 107 ? 20.512 -13.916 274.235 1.000 11.456 105 ASN AAA C 1
ATOM 731 O O . ASN A 1 107 ? 20.874 -14.086 273.058 1.000 11.232 105 ASN AAA O 1
ATOM 736 N N . ASP A 1 108 ? 19.314 -14.312 274.678 1.000 12.007 106 ASP AAA N 1
ATOM 737 C CA . ASP A 1 108 ? 18.360 -15.040 273.808 1.000 12.755 106 ASP AAA CA 1
ATOM 738 C C . ASP A 1 108 ? 17.296 -14.080 273.254 1.000 13.224 106 ASP AAA C 1
ATOM 739 O O . ASP A 1 108 ? 16.275 -14.576 272.793 1.000 13.748 106 ASP AAA O 1
ATOM 744 N N . LYS A 1 109 ? 17.537 -12.773 273.236 1.000 13.023 107 LYS AAA N 1
ATOM 745 C CA . LYS A 1 109 ? 16.494 -11.833 272.741 1.000 12.015 107 LYS AAA CA 1
ATOM 746 C C . LYS A 1 109 ? 17.132 -10.544 272.211 1.000 10.750 107 LYS AAA C 1
ATOM 747 O O . LYS A 1 109 ? 16.499 -9.473 272.199 1.000 11.501 107 LYS AAA O 1
ATOM 753 N N . SER A 1 110 ? 18.376 -10.616 271.721 1.000 10.756 108 SER AAA N 1
ATOM 754 C CA . SER A 1 110 ? 19.098 -9.407 271.302 1.000 10.778 108 SER AAA CA 1
ATOM 755 C C . SER A 1 110 ? 20.053 -9.711 270.161 1.000 9.842 108 SER AAA C 1
ATOM 756 O O . SER A 1 110 ? 20.457 -10.879 269.976 1.000 10.138 108 SER AAA O 1
ATOM 759 N N . VAL A 1 111 ? 20.437 -8.631 269.497 1.000 9.222 109 VAL AAA N 1
ATOM 760 C CA . VAL A 1 111 ? 21.624 -8.585 268.649 1.000 9.275 109 VAL AAA CA 1
ATOM 761 C C . VAL A 1 111 ? 22.644 -7.817 269.448 1.000 8.584 109 VAL AAA C 1
ATOM 762 O O . VAL A 1 111 ? 22.453 -6.625 269.724 1.000 9.570 109 VAL AAA O 1
ATOM 766 N N . GLY A 1 112 ? 23.751 -8.469 269.765 1.000 7.752 110 GLY AAA N 1
ATOM 767 C CA . GLY A 1 112 ? 24.895 -7.851 270.441 1.000 7.789 110 GLY AAA CA 1
ATOM 768 C C . GLY A 1 112 ? 25.942 -7.393 269.443 1.000 7.619 110 GLY AAA C 1
ATOM 769 O O . GLY A 1 112 ? 26.542 -8.260 268.791 1.000 8.430 110 GLY AAA O 1
ATOM 770 N N . ILE A 1 113 ? 26.218 -6.093 269.363 1.000 7.639 111 ILE AAA N 1
ATOM 771 C CA . ILE A 1 113 ? 27.104 -5.523 268.337 1.000 8.227 111 ILE AAA CA 1
ATOM 772 C C . ILE A 1 113 ? 28.290 -4.910 269.039 1.000 8.182 111 ILE AAA C 1
ATOM 773 O O . ILE A 1 113 ? 28.047 -4.034 269.903 1.000 8.711 111 ILE AAA O 1
ATOM 778 N N . VAL A 1 114 ? 29.491 -5.365 268.772 1.000 7.427 112 VAL AAA N 1
ATOM 779 C CA . VAL A 1 114 ? 30.708 -4.764 269.365 1.000 8.211 112 VAL AAA CA 1
ATOM 780 C C . VAL A 1 114 ? 31.353 -3.851 268.327 1.000 7.472 112 VAL AAA C 1
ATOM 781 O O . VAL A 1 114 ? 31.651 -4.223 267.196 1.000 7.600 112 VAL AAA O 1
ATOM 785 N N . LEU A 1 115 ? 31.626 -2.616 268.739 1.000 7.932 113 LEU AAA N 1
ATOM 786 C CA . LEU A 1 115 ? 32.449 -1.683 267.971 1.000 9.224 113 LEU AAA CA 1
ATOM 787 C C . LEU A 1 115 ? 33.880 -1.859 268.453 1.000 9.829 113 LEU AAA C 1
ATOM 788 O O . LEU A 1 115 ? 34.173 -1.560 269.611 1.000 10.796 113 LEU AAA O 1
ATOM 793 N N . ILE A 1 116 ? 34.736 -2.455 267.651 1.000 9.563 114 ILE AAA N 1
ATOM 794 C CA . ILE A 1 116 ? 36.108 -2.802 268.077 1.000 10.081 114 ILE AAA CA 1
ATOM 795 C C . ILE A 1 116 ? 36.834 -1.501 268.452 1.000 10.329 114 ILE AAA C 1
ATOM 796 O O . ILE A 1 116 ? 36.791 -0.497 267.709 1.000 11.474 114 ILE AAA O 1
ATOM 801 N N . GLY A 1 117 ? 37.409 -1.495 269.642 1.000 10.603 115 GLY AAA N 1
ATOM 802 C CA . GLY A 1 117 ? 38.194 -0.357 270.157 1.000 12.222 115 GLY AAA CA 1
ATOM 803 C C . GLY A 1 117 ? 37.759 -0.013 271.551 1.000 11.920 115 GLY AAA C 1
ATOM 804 O O . GLY A 1 117 ? 36.842 -0.626 272.126 1.000 11.994 115 GLY AAA O 1
ATOM 805 N N . ASP A 1 118 ? 38.470 0.988 272.079 1.000 12.395 116 ASP AAA N 1
ATOM 806 C CA . ASP A 1 118 ? 38.201 1.597 273.389 1.000 13.941 116 ASP AAA CA 1
ATOM 807 C C . ASP A 1 118 ? 37.494 2.929 273.137 1.000 13.816 116 ASP AAA C 1
ATOM 808 O O . ASP A 1 118 ? 38.175 3.844 272.654 1.000 14.724 116 ASP AAA O 1
ATOM 813 N N . TRP A 1 119 ? 36.219 3.029 273.469 1.000 13.028 117 TRP AAA N 1
ATOM 814 C CA . TRP A 1 119 ? 35.385 4.225 273.157 1.000 13.522 117 TRP AAA CA 1
ATOM 815 C C . TRP A 1 119 ? 34.876 4.914 274.438 1.000 14.752 117 TRP AAA C 1
ATOM 816 O O . TRP A 1 119 ? 33.810 5.499 274.497 1.000 13.563 117 TRP AAA O 1
ATOM 827 N N . ARG A 1 120 ? 35.721 4.825 275.460 1.000 16.399 118 ARG AAA N 1
ATOM 828 C CA . ARG A 1 120 ? 35.483 5.576 276.728 1.000 16.782 118 ARG AAA CA 1
ATOM 829 C C . ARG A 1 120 ? 35.478 7.086 276.498 1.000 17.474 118 ARG AAA C 1
ATOM 830 O O . ARG A 1 120 ? 34.563 7.699 277.011 1.000 18.169 118 ARG AAA O 1
ATOM 838 N N . THR A 1 121 ? 36.423 7.619 275.749 1.000 17.160 119 THR AAA N 1
ATOM 839 C CA . THR A 1 121 ? 36.540 9.108 275.592 1.000 18.870 119 THR AAA CA 1
ATOM 840 C C . THR A 1 121 ? 36.517 9.513 274.135 1.000 17.465 119 THR AAA C 1
ATOM 841 O O . THR A 1 121 ? 35.999 10.586 273.844 1.000 20.857 119 THR AAA O 1
ATOM 845 N N . GLU A 1 122 ? 37.065 8.704 273.225 1.000 16.369 120 GLU AAA N 1
ATOM 846 C CA . GLU A 1 122 ? 37.022 9.004 271.785 1.000 15.586 120 GLU AAA CA 1
ATOM 847 C C . GLU A 1 122 ? 35.715 8.506 271.162 1.000 15.356 120 GLU AAA C 1
ATOM 848 O O . GLU A 1 122 ? 35.183 7.444 271.591 1.000 16.002 120 GLU AAA O 1
ATOM 854 N N . LEU A 1 123 ? 35.223 9.258 270.208 1.000 16.167 121 LEU AAA N 1
ATOM 855 C CA . LEU A 1 123 ? 34.050 8.880 269.379 1.000 14.552 121 LEU AAA CA 1
ATOM 856 C C . LEU A 1 123 ? 34.554 7.963 268.272 1.000 15.026 121 LEU AAA C 1
ATOM 857 O O . LEU A 1 123 ? 35.490 8.309 267.562 1.000 15.032 121 LEU AAA O 1
ATOM 862 N N . PRO A 1 124 ? 33.933 6.793 268.007 1.000 14.029 122 PRO AAA N 1
ATOM 863 C CA . PRO A 1 124 ? 34.358 6.008 266.848 1.000 13.788 122 PRO AAA CA 1
ATOM 864 C C . PRO A 1 124 ? 34.269 6.843 265.574 1.000 15.054 122 PRO AAA C 1
ATOM 865 O O . PRO A 1 124 ? 33.384 7.698 265.444 1.000 14.682 122 PRO AAA O 1
ATOM 869 N N . PRO A 1 125 ? 35.164 6.546 264.607 1.000 14.066 123 PRO AAA N 1
ATOM 870 C CA . PRO A 1 125 ? 35.099 7.222 263.308 1.000 16.676 123 PRO AAA CA 1
ATOM 871 C C . PRO A 1 125 ? 33.750 6.952 262.633 1.000 15.219 123 PRO AAA C 1
ATOM 872 O O . PRO A 1 125 ? 33.078 5.893 262.894 1.000 13.781 123 PRO AAA O 1
ATOM 876 N N . LYS A 1 126 ? 33.281 7.890 261.812 1.000 14.682 124 LYS AAA N 1
ATOM 877 C CA . LYS A 1 126 ? 31.934 7.860 261.210 1.000 14.605 124 LYS AAA CA 1
ATOM 878 C C . LYS A 1 126 ? 31.686 6.505 260.525 1.000 14.090 124 LYS AAA C 1
ATOM 879 O O . LYS A 1 126 ? 30.555 6.060 260.520 1.000 14.193 124 LYS AAA O 1
ATOM 881 N N . GLN A 1 127 ? 32.667 5.949 259.835 1.000 13.238 125 GLN AAA N 1
ATOM 882 C CA . GLN A 1 127 ? 32.415 4.682 259.100 1.000 13.406 125 GLN AAA CA 1
ATOM 883 C C . GLN A 1 127 ? 31.960 3.574 260.056 1.000 12.714 125 GLN AAA C 1
ATOM 884 O O . GLN A 1 127 ? 31.220 2.684 259.619 1.000 12.154 125 GLN AAA O 1
ATOM 890 N N . MET A 1 128 ? 32.425 3.581 261.303 1.000 11.498 126 MET AAA N 1
ATOM 891 C CA . MET A 1 128 ? 31.988 2.575 262.307 1.000 10.819 126 MET AAA CA 1
ATOM 892 C C . MET A 1 128 ? 30.552 2.877 262.705 1.000 10.362 126 MET AAA C 1
ATOM 893 O O . MET A 1 128 ? 29.747 1.962 262.833 1.000 10.577 126 MET AAA O 1
ATOM 898 N N . LEU A 1 129 ? 30.230 4.145 262.953 1.000 11.027 127 LEU AAA N 1
ATOM 899 C CA . LEU A 1 129 ? 28.856 4.510 263.375 1.000 10.909 127 LEU AAA CA 1
ATOM 900 C C . LEU A 1 129 ? 27.852 4.195 262.264 1.000 11.651 127 LEU AAA C 1
ATOM 901 O O . LEU A 1 129 ? 26.805 3.594 262.504 1.000 11.588 127 LEU AAA O 1
ATOM 906 N N . ASP A 1 130 ? 28.206 4.543 261.032 1.000 12.739 128 ASP AAA N 1
ATOM 907 C CA . ASP A 1 130 ? 27.377 4.227 259.864 1.000 12.467 128 ASP AAA CA 1
ATOM 908 C C . ASP A 1 130 ? 27.214 2.711 259.691 1.000 11.500 128 ASP AAA C 1
ATOM 909 O O . ASP A 1 130 ? 26.093 2.235 259.416 1.000 11.806 128 ASP AAA O 1
ATOM 914 N N . ALA A 1 131 ? 28.306 1.945 259.830 1.000 10.608 129 ALA AAA N 1
ATOM 915 C CA . ALA A 1 131 ? 28.190 0.482 259.685 1.000 11.266 129 ALA AAA CA 1
ATOM 916 C C . ALA A 1 131 ? 27.215 -0.079 260.706 1.000 10.682 12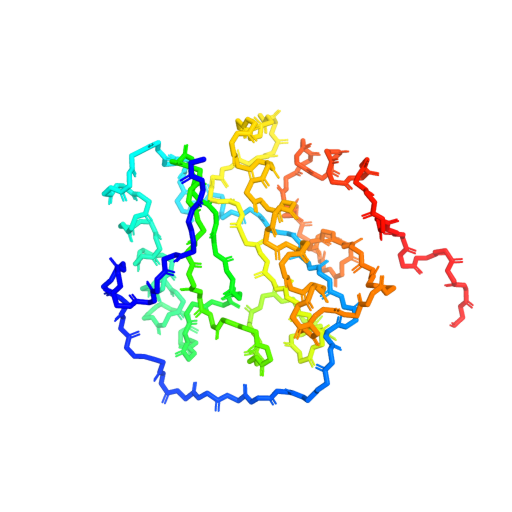9 ALA AAA C 1
ATOM 917 O O . ALA A 1 131 ? 26.388 -0.937 260.389 1.000 10.834 129 ALA AAA O 1
ATOM 919 N N . ALA A 1 132 ? 27.284 0.366 261.966 1.000 10.309 130 ALA AAA N 1
ATOM 920 C CA . ALA A 1 132 ? 26.400 -0.177 263.017 1.000 9.781 130 ALA AAA CA 1
ATOM 921 C C . ALA A 1 132 ? 24.962 0.130 262.652 1.000 10.425 130 ALA AAA C 1
ATOM 922 O O . ALA A 1 132 ? 24.123 -0.717 262.755 1.000 9.912 130 ALA AAA O 1
ATOM 924 N N . LYS A 1 133 ? 24.709 1.377 262.235 1.000 10.578 131 LYS AAA N 1
ATOM 925 C CA . LYS A 1 133 ? 23.314 1.760 261.893 1.000 11.263 131 LYS AAA CA 1
ATOM 926 C C . LYS A 1 133 ? 22.829 0.953 260.667 1.000 11.721 131 LYS AAA C 1
ATOM 927 O O . LYS A 1 133 ? 21.676 0.527 260.694 1.000 11.693 131 LYS AAA O 1
ATOM 933 N N . ASN A 1 134 ? 23.718 0.737 259.706 1.000 11.488 132 ASN AAA N 1
ATOM 934 C CA . ASN A 1 134 ? 23.343 -0.032 258.493 1.000 12.398 132 ASN AAA CA 1
ATOM 935 C C . ASN A 1 134 ? 23.043 -1.496 258.850 1.000 10.843 132 ASN AAA C 1
ATOM 936 O O . ASN A 1 134 ? 22.051 -2.094 258.400 1.000 11.412 132 ASN AAA O 1
ATOM 941 N N . LEU A 1 135 ? 23.830 -2.081 259.762 1.000 9.905 133 LEU AAA N 1
ATOM 942 C CA . LEU A 1 135 ? 23.557 -3.458 260.205 1.000 10.697 133 LEU AAA CA 1
ATOM 943 C C . LEU A 1 135 ? 22.179 -3.548 260.855 1.000 9.870 133 LEU AAA C 1
ATOM 944 O O . LEU A 1 135 ? 21.428 -4.484 260.598 1.000 9.862 133 LEU AAA O 1
ATOM 949 N N . ILE A 1 136 ? 21.863 -2.611 261.745 1.000 10.145 134 ILE AAA N 1
ATOM 950 C CA . ILE A 1 136 ? 20.554 -2.614 262.425 1.000 10.236 134 ILE AAA CA 1
ATOM 951 C C . ILE A 1 136 ? 19.445 -2.479 261.380 1.000 10.488 134 ILE AAA C 1
ATOM 952 O O . ILE A 1 136 ? 18.464 -3.213 261.437 1.000 10.961 134 ILE AAA O 1
ATOM 957 N N . ALA A 1 137 ? 19.598 -1.533 260.475 1.000 11.259 135 ALA AAA N 1
ATOM 958 C CA . ALA A 1 137 ? 18.609 -1.279 259.403 1.000 12.436 135 ALA AAA CA 1
ATOM 959 C C . ALA A 1 137 ? 18.411 -2.539 258.549 1.000 12.389 135 ALA AAA C 1
ATOM 960 O O . ALA A 1 137 ? 17.258 -2.937 258.312 1.000 12.799 135 ALA AAA O 1
ATOM 962 N N . PHE A 1 138 ? 19.474 -3.228 258.214 1.000 12.095 136 PHE AAA N 1
ATOM 963 C CA . PHE A 1 138 ? 19.417 -4.480 257.414 1.000 12.411 136 PHE AAA CA 1
ATOM 964 C C . PHE A 1 138 ? 18.712 -5.580 258.213 1.000 12.028 136 PHE AAA C 1
ATOM 965 O O . PHE A 1 138 ? 17.881 -6.357 257.678 1.000 11.751 136 PHE AAA O 1
ATOM 967 N N . GLY A 1 139 ? 18.974 -5.655 259.534 1.000 10.774 137 GLY AAA N 1
ATOM 968 C CA . GLY A 1 139 ? 18.334 -6.640 260.405 1.000 10.880 137 GLY AAA CA 1
ATOM 969 C C . GLY A 1 139 ? 16.848 -6.379 260.473 1.000 10.646 137 GLY AAA C 1
ATOM 970 O O . GLY A 1 139 ? 16.060 -7.360 260.447 1.000 11.122 137 GLY AAA O 1
ATOM 971 N N . VAL A 1 140 ? 16.399 -5.133 260.538 1.000 11.416 138 VAL AAA N 1
ATOM 972 C CA . VAL A 1 140 ? 14.940 -4.829 260.514 1.000 12.030 138 VAL AAA CA 1
ATOM 973 C C . VAL A 1 140 ? 14.362 -5.170 259.135 1.000 12.408 138 VAL AAA C 1
ATOM 974 O O . VAL A 1 140 ? 13.308 -5.818 259.077 1.000 12.981 138 VAL AAA O 1
ATOM 978 N N . PHE A 1 141 ? 15.052 -4.834 258.066 1.000 12.555 139 PHE AAA N 1
ATOM 979 C CA . PHE A 1 141 ? 14.603 -5.110 256.668 1.000 13.406 139 PHE AAA CA 1
ATOM 980 C C . PHE A 1 141 ? 14.343 -6.606 256.514 1.000 16.012 139 PHE AAA C 1
ATOM 981 O O . PHE A 1 141 ? 13.306 -6.995 255.918 1.000 14.790 139 PHE AAA O 1
ATOM 989 N N . LYS A 1 142 ? 15.256 -7.446 257.018 1.000 13.857 140 LYS AAA N 1
ATOM 990 C CA . LYS A 1 142 ? 15.204 -8.918 256.867 1.000 15.907 140 LYS AAA CA 1
ATOM 991 C C . LYS A 1 142 ? 14.270 -9.570 257.871 1.000 15.398 140 LYS AAA C 1
ATOM 992 O O . LYS A 1 142 ? 14.062 -10.795 257.766 1.000 17.987 140 LYS AAA O 1
ATOM 998 N N . GLY A 1 143 ? 13.774 -8.867 258.868 1.000 14.292 141 GLY AAA N 1
ATOM 999 C CA . GLY A 1 143 ? 12.890 -9.462 259.861 1.000 13.916 141 GLY AAA CA 1
ATOM 1000 C C . GLY A 1 143 ? 13.638 -10.136 261.012 1.000 13.285 141 GLY AAA C 1
ATOM 1001 O O . GLY A 1 143 ? 12.975 -10.780 261.828 1.000 15.914 141 GLY AAA O 1
ATOM 1002 N N . TYR A 1 144 ? 14.946 -9.924 261.136 1.000 12.617 142 TYR AAA N 1
ATOM 1003 C CA . TYR A 1 144 ? 15.746 -10.464 262.269 1.000 11.747 142 TYR AAA CA 1
ATOM 1004 C C . TYR A 1 144 ? 15.654 -9.575 263.504 1.000 11.803 142 TYR AAA C 1
ATOM 1005 O O . TYR A 1 144 ? 15.931 -10.070 264.630 1.000 12.629 142 TYR AAA O 1
ATOM 1014 N N . ILE A 1 145 ? 15.389 -8.278 263.319 1.000 11.909 143 ILE AAA N 1
ATOM 1015 C CA . ILE A 1 145 ? 15.283 -7.301 264.434 1.000 10.636 143 ILE AAA CA 1
ATOM 1016 C C . ILE A 1 145 ? 13.864 -6.732 264.443 1.000 11.517 143 ILE AAA C 1
ATOM 1017 O O . ILE A 1 145 ? 13.376 -6.353 263.351 1.000 12.736 143 ILE AAA O 1
ATOM 1022 N N . ASP A 1 146 ? 13.193 -6.749 265.576 1.000 13.573 144 ASP AAA N 1
ATOM 1023 C CA . ASP A 1 146 ? 11.834 -6.193 265.676 1.000 15.391 144 ASP AAA CA 1
ATOM 1024 C C . ASP A 1 146 ? 11.842 -4.764 265.149 1.000 15.843 144 ASP AAA C 1
ATOM 1025 O O . ASP A 1 146 ? 12.708 -3.970 265.477 1.000 15.713 144 ASP AAA O 1
ATOM 1030 N N . PRO A 1 147 ? 10.851 -4.358 264.319 1.000 18.583 145 PRO AAA N 1
ATOM 1031 C CA . PRO A 1 147 ? 10.775 -2.972 263.875 1.000 18.206 145 PRO AAA CA 1
ATOM 1032 C C . PRO A 1 147 ? 10.620 -1.952 265.010 1.000 18.798 145 PRO AAA C 1
ATOM 1033 O O . PRO A 1 147 ? 11.020 -0.862 264.797 1.000 18.682 145 PRO AAA O 1
ATOM 1037 N N . ALA A 1 148 ? 10.130 -2.381 266.162 1.000 18.013 146 ALA AAA N 1
ATOM 1038 C CA . ALA A 1 148 ? 10.063 -1.564 267.397 1.000 19.655 146 ALA AAA CA 1
ATOM 1039 C C . ALA A 1 148 ? 11.130 -1.982 268.410 1.000 17.400 146 ALA AAA C 1
ATOM 1040 O O . ALA A 1 148 ? 10.911 -1.853 269.636 1.000 17.403 146 ALA AAA O 1
ATOM 1042 N N . TYR A 1 149 ? 12.311 -2.345 267.909 1.000 14.998 147 TYR AAA N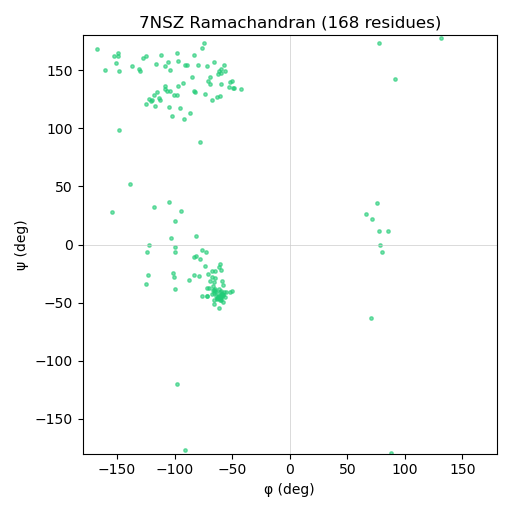 1
ATOM 1043 C CA . TYR A 1 149 ? 13.407 -2.754 268.820 1.000 13.781 147 TYR AAA CA 1
ATOM 1044 C C . TYR A 1 149 ? 13.714 -1.630 269.811 1.000 13.387 147 TYR AAA C 1
ATOM 1045 O O . TYR A 1 149 ? 13.593 -0.424 269.522 1.000 13.910 147 TYR AAA O 1
ATOM 1054 N N . LYS A 1 150 ? 14.248 -2.058 270.946 1.000 12.943 148 LYS AAA N 1
ATOM 1055 C CA . LYS A 1 150 ? 14.846 -1.128 271.920 1.000 12.833 148 LYS AAA CA 1
ATOM 1056 C C . LYS A 1 150 ? 16.363 -1.203 271.829 1.000 10.125 148 LYS AAA C 1
ATOM 1057 O O . LYS A 1 150 ? 16.920 -2.351 271.831 1.000 11.815 148 LYS AAA O 1
ATOM 1063 N N . LEU A 1 151 ? 17.022 -0.072 271.755 1.000 10.096 149 LEU AAA N 1
ATOM 1064 C CA . LEU A 1 151 ? 18.487 0.058 271.694 1.000 10.097 149 LEU AAA CA 1
ATOM 1065 C C . LEU A 1 151 ? 19.035 0.369 273.087 1.000 9.737 149 LEU AAA C 1
ATOM 1066 O O . LEU A 1 151 ? 18.580 1.385 273.712 1.000 11.011 149 LEU AAA O 1
ATOM 1071 N N . LEU A 1 152 ? 20.035 -0.410 273.531 1.000 9.043 150 LEU AAA N 1
ATOM 1072 C CA . LEU A 1 152 ? 20.655 -0.232 274.870 1.000 9.025 150 LEU AAA CA 1
ATOM 1073 C C . LEU A 1 152 ? 22.163 -0.345 274.772 1.000 9.106 150 LEU AAA C 1
ATOM 1074 O O . LEU A 1 152 ? 22.671 -0.941 273.828 1.000 10.527 150 LEU AAA O 1
ATOM 1079 N N . GLY A 1 153 ? 22.892 0.266 275.669 1.000 9.503 151 GLY AAA N 1
ATOM 1080 C CA . GLY A 1 153 ? 24.283 -0.075 275.907 1.000 9.267 151 GLY AAA CA 1
ATOM 1081 C C . GLY A 1 153 ? 24.369 -1.134 276.986 1.000 9.378 151 GLY AAA C 1
ATOM 1082 O O . GLY A 1 153 ? 23.496 -1.256 277.850 1.000 9.999 151 GLY AAA O 1
ATOM 1083 N N . HIS A 1 154 ? 25.433 -1.901 276.945 1.000 9.121 152 HIS AAA N 1
ATOM 1084 C CA . HIS A 1 154 ? 25.691 -2.939 277.964 1.000 9.635 152 HIS AAA CA 1
ATOM 1085 C C . HIS A 1 154 ? 25.571 -2.414 279.393 1.000 10.034 152 HIS AAA C 1
ATOM 1086 O O . HIS A 1 154 ? 24.967 -3.101 280.205 1.000 10.980 152 HIS AAA O 1
ATOM 1093 N N . ARG A 1 155 ? 26.061 -1.201 279.632 1.000 9.858 153 ARG AAA N 1
ATOM 1094 C CA . ARG A 1 155 ? 26.071 -0.613 281.000 1.000 9.793 153 ARG AAA CA 1
ATOM 1095 C C . ARG A 1 155 ? 24.639 -0.473 281.511 1.000 11.575 153 ARG AAA C 1
ATOM 1096 O O . ARG A 1 155 ? 24.517 -0.272 282.740 1.000 12.844 153 ARG AAA O 1
ATOM 1104 N N . GLN A 1 156 ? 23.584 -0.474 280.724 1.000 10.902 154 GLN AAA N 1
ATOM 1105 C CA . GLN A 1 156 ? 22.204 -0.349 281.211 1.000 11.879 154 GLN AAA CA 1
ATOM 1106 C C . GLN A 1 156 ? 21.685 -1.646 281.796 1.000 13.769 154 GLN AAA C 1
ATOM 1107 O O . GLN A 1 156 ? 20.643 -1.583 282.484 1.000 13.740 154 GLN AAA O 1
ATOM 1113 N N . VAL A 1 157 ? 22.372 -2.777 281.592 1.000 13.144 155 VAL AAA N 1
ATOM 1114 C CA . VAL A 1 157 ? 21.818 -4.079 282.068 1.000 13.212 155 VAL AAA CA 1
ATOM 1115 C C . VAL A 1 157 ? 22.806 -4.792 283.006 1.000 12.985 155 VAL AAA C 1
ATOM 1116 O O . VAL A 1 157 ? 22.406 -5.864 283.486 1.000 13.149 155 VAL AAA O 1
ATOM 1120 N N . ARG A 1 158 ? 24.017 -4.272 283.164 1.000 11.749 156 ARG AAA N 1
ATOM 1121 C CA . ARG A 1 158 ? 25.012 -4.913 284.051 1.000 14.200 156 ARG AAA CA 1
ATOM 1122 C C . ARG A 1 158 ? 25.943 -3.855 284.553 1.000 15.344 156 ARG AAA C 1
ATOM 1123 O O . ARG A 1 158 ? 26.046 -2.742 284.015 1.000 17.049 156 ARG AAA O 1
ATOM 1131 N N . ASP A 1 159 ? 26.644 -4.205 285.625 1.000 17.096 157 ASP AAA N 1
ATOM 1132 C CA . ASP A 1 159 ? 27.604 -3.276 286.213 1.000 18.210 157 ASP AAA CA 1
ATOM 1133 C C . ASP A 1 159 ? 28.863 -3.289 285.357 1.000 17.936 157 ASP AAA C 1
ATOM 1134 O O . ASP A 1 159 ? 29.759 -4.096 285.619 1.000 20.821 157 ASP AAA O 1
ATOM 1139 N N . THR A 1 160 ? 28.891 -2.443 284.334 1.000 16.046 158 THR AAA N 1
ATOM 1140 C CA . THR A 1 160 ? 30.037 -2.320 283.409 1.000 15.218 158 THR AAA CA 1
ATOM 1141 C C . THR A 1 160 ? 30.083 -0.892 282.884 1.000 15.686 158 THR AAA C 1
ATOM 1142 O O . THR A 1 160 ? 29.010 -0.283 282.840 1.000 17.697 158 THR AAA O 1
ATOM 1146 N N . GLU A 1 161 ? 31.234 -0.434 282.458 1.000 16.490 159 GLU AAA N 1
ATOM 1147 C CA . GLU A 1 161 ? 31.485 0.825 281.719 1.000 16.847 159 GLU AAA CA 1
ATOM 1148 C C . GLU A 1 161 ? 31.131 0.700 280.221 1.000 15.181 159 GLU AAA C 1
ATOM 1149 O O . GLU A 1 161 ? 30.842 1.706 279.580 1.000 15.390 159 GLU AAA O 1
ATOM 1155 N N . CYS A 1 162 ? 31.209 -0.524 279.706 1.000 13.675 160 CYS AAA N 1
ATOM 1156 C CA . CYS A 1 162 ? 30.886 -0.813 278.279 1.000 11.299 160 CYS AAA CA 1
ATOM 1157 C C . CYS A 1 162 ? 29.551 -0.162 277.917 1.000 10.230 160 CYS AAA C 1
ATOM 1158 O O . CYS A 1 162 ? 28.546 -0.326 278.612 1.000 11.742 160 CYS AAA O 1
ATOM 1161 N N . PRO A 1 163 ? 29.417 0.528 276.750 1.000 11.180 161 PRO AAA N 1
ATOM 1162 C CA . PRO A 1 163 ? 30.386 0.623 275.646 1.000 11.004 161 PRO AAA CA 1
ATOM 1163 C C . PRO A 1 163 ? 31.354 1.812 275.633 1.000 11.643 161 PRO AAA C 1
ATOM 1164 O O . PRO A 1 163 ? 31.839 2.194 274.620 1.000 11.206 161 PRO AAA O 1
ATOM 1168 N N . GLY A 1 164 ? 31.661 2.314 276.841 1.000 12.610 162 GLY AAA N 1
ATOM 1169 C CA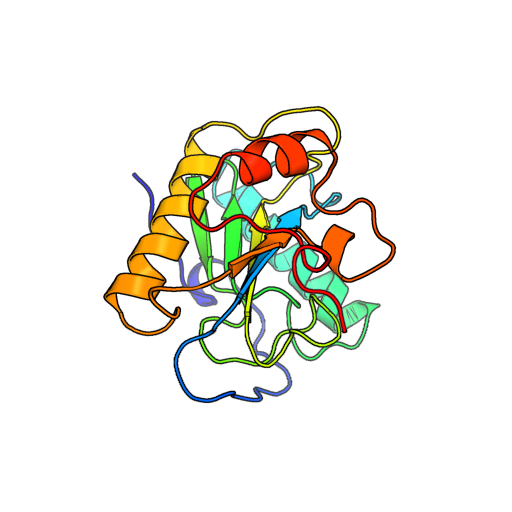 . GLY A 1 164 ? 32.472 3.537 277.008 1.000 12.834 162 GLY AAA CA 1
ATOM 1170 C C . GLY A 1 164 ? 31.563 4.738 277.068 1.000 15.066 162 GLY AAA C 1
ATOM 1171 O O . GLY A 1 164 ? 30.584 4.798 276.376 1.000 13.814 162 GLY AAA O 1
ATOM 1172 N N . GLY A 1 165 ? 31.901 5.717 277.907 1.000 14.606 163 GLY AAA N 1
ATOM 1173 C CA . GLY A 1 165 ? 31.062 6.903 278.067 1.000 14.080 163 GLY AAA CA 1
ATOM 1174 C C . GLY A 1 165 ? 30.844 7.649 276.769 1.000 14.091 163 GLY AAA C 1
ATOM 1175 O O . GLY A 1 165 ? 29.727 8.075 276.562 1.000 15.141 163 GLY AAA O 1
ATOM 1176 N N . ARG A 1 166 ? 31.856 7.848 275.950 1.000 14.082 164 ARG AAA N 1
ATOM 1177 C CA . ARG A 1 166 ? 31.673 8.636 274.715 1.000 15.522 164 ARG AAA CA 1
ATOM 1178 C C . ARG A 1 166 ? 30.732 7.899 273.746 1.000 13.954 164 ARG AAA C 1
ATOM 1179 O O . ARG A 1 166 ? 29.821 8.552 273.160 1.000 13.749 164 ARG AAA O 1
ATOM 1187 N N . LEU A 1 167 ? 30.954 6.601 273.510 1.000 13.197 165 LEU AAA N 1
ATOM 1188 C CA . LEU A 1 167 ? 30.059 5.855 272.588 1.000 11.720 165 LEU AAA CA 1
ATOM 1189 C C . LEU A 1 167 ? 28.679 5.707 273.227 1.000 11.207 165 LEU AAA C 1
ATOM 1190 O O . LEU A 1 167 ? 27.698 5.767 272.514 1.000 11.969 165 LEU AAA O 1
ATOM 1195 N N . PHE A 1 168 ? 28.595 5.618 274.555 1.000 11.689 166 PHE AAA N 1
ATOM 1196 C CA . PHE A 1 168 ? 27.282 5.596 275.214 1.000 11.888 166 PHE AAA CA 1
ATOM 1197 C C . PHE A 1 168 ? 26.512 6.901 274.876 1.000 11.497 166 PHE AAA C 1
ATOM 1198 O O . PHE A 1 168 ? 25.325 6.892 274.577 1.000 12.199 166 PHE AAA O 1
ATOM 1206 N N . ALA A 1 169 ? 27.191 8.049 275.012 1.000 12.599 167 ALA AAA N 1
ATOM 1207 C CA . ALA A 1 169 ? 26.530 9.340 274.716 1.000 13.375 167 ALA AAA CA 1
ATOM 1208 C C . ALA 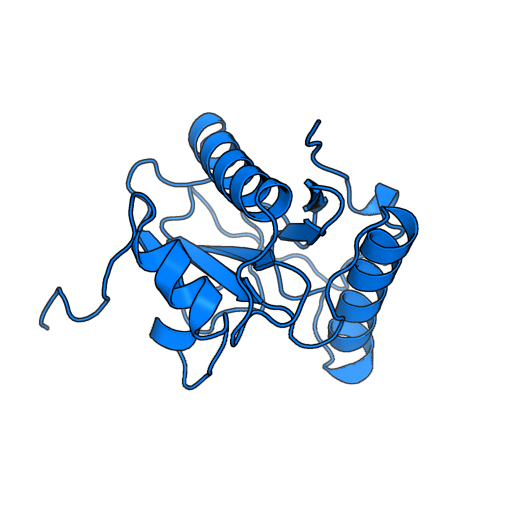A 1 169 ? 26.109 9.373 273.254 1.000 12.773 167 ALA AAA C 1
ATOM 1209 O O . ALA A 1 169 ? 25.013 9.890 272.926 1.000 14.207 167 ALA AAA O 1
ATOM 1211 N N . GLU A 1 170 ? 26.911 8.838 272.348 1.000 12.072 168 GLU AAA N 1
ATOM 1212 C CA . GLU A 1 170 ? 26.560 8.782 270.928 1.000 12.434 168 GLU AAA CA 1
ATOM 1213 C C . GLU A 1 170 ? 25.288 7.948 270.746 1.000 11.758 168 GLU AAA C 1
ATOM 1214 O O . GLU A 1 170 ? 24.378 8.381 270.035 1.000 13.169 168 GLU AAA O 1
ATOM 1220 N N . ILE A 1 171 ? 25.264 6.703 271.249 1.000 11.491 169 ILE AAA N 1
ATOM 1221 C CA . ILE A 1 171 ? 24.106 5.829 270.946 1.000 11.669 169 ILE AAA CA 1
ATOM 1222 C C . ILE A 1 171 ? 22.854 6.374 271.614 1.000 11.474 169 ILE AAA C 1
ATOM 1223 O O . ILE A 1 171 ? 21.740 6.078 271.194 1.000 11.787 169 ILE AAA O 1
ATOM 1228 N N . SER A 1 172 ? 23.065 7.177 272.673 1.000 12.739 170 SER AAA N 1
ATOM 1229 C CA . SER A 1 172 ? 21.919 7.860 273.335 1.000 14.667 170 SER AAA CA 1
ATOM 1230 C C . SER A 1 172 ? 21.207 8.781 272.352 1.000 15.754 170 SER AAA C 1
ATOM 1231 O O . SER A 1 172 ? 20.052 9.119 272.630 1.000 17.163 170 SER AAA O 1
ATOM 1234 N N . SER A 1 173 ? 21.834 9.127 271.235 1.000 14.796 171 SER AAA N 1
ATOM 1235 C CA . SER A 1 173 ? 21.196 10.022 270.232 1.000 17.972 171 SER AAA CA 1
ATOM 1236 C C . SER A 1 173 ? 20.607 9.226 269.073 1.000 18.389 171 SER AAA C 1
ATOM 1237 O O . SER A 1 173 ? 20.145 9.852 268.109 1.000 21.247 171 SER AAA O 1
ATOM 1240 N N . TRP A 1 174 ? 20.758 7.891 269.045 1.000 16.362 172 TRP AAA N 1
ATOM 1241 C CA . TRP A 1 174 ? 20.239 7.066 267.946 1.000 16.258 172 TRP AAA CA 1
ATOM 1242 C C . TRP A 1 174 ? 18.747 6.818 268.119 1.000 15.595 172 TRP AAA C 1
ATOM 1243 O O . TRP A 1 174 ? 18.209 6.730 269.227 1.000 15.548 172 TRP AAA O 1
ATOM 1254 N N . PRO A 1 175 ? 18.063 6.563 266.988 1.000 18.803 173 PRO AAA N 1
ATOM 1255 C CA . PRO A 1 175 ? 16.709 6.038 267.027 1.000 20.261 173 PRO AAA CA 1
ATOM 1256 C C . PRO A 1 175 ? 16.613 4.819 267.949 1.000 17.255 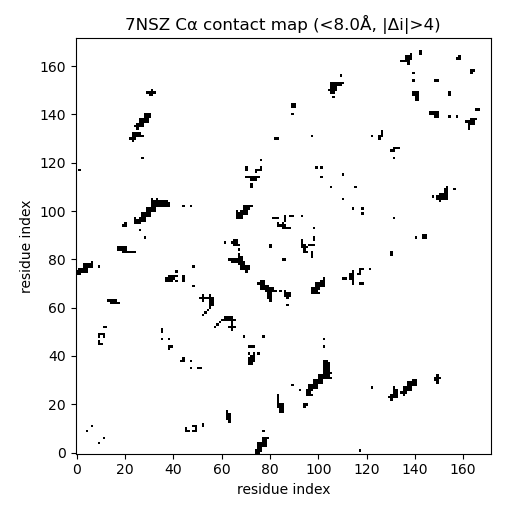173 PRO AAA C 1
ATOM 1257 O O . PRO A 1 175 ? 17.472 3.930 267.948 1.000 17.469 173 PRO AAA O 1
ATOM 1261 N N . HIS A 1 176 ? 15.530 4.753 268.664 1.000 14.228 174 HIS AAA N 1
ATOM 1262 C CA . HIS A 1 176 ? 15.110 3.565 269.444 1.000 13.524 174 HIS AAA CA 1
ATOM 1263 C C . HIS A 1 176 ? 15.881 3.456 270.766 1.000 11.802 174 HIS AAA C 1
ATOM 1264 O O . HIS A 1 176 ? 15.583 2.520 271.515 1.000 11.357 174 HIS AAA O 1
ATOM 1271 N N . PHE A 1 177 ? 16.797 4.352 271.073 1.000 10.114 175 PHE AAA N 1
ATOM 1272 C CA . PHE A 1 177 ? 17.480 4.349 272.381 1.000 10.889 175 PHE AAA CA 1
ATOM 1273 C C . PHE A 1 177 ? 16.440 4.512 273.470 1.000 13.398 175 PHE AAA C 1
ATOM 1274 O O . PHE A 1 177 ? 15.491 5.321 273.322 1.000 13.419 175 PHE AAA O 1
ATOM 1282 N N . THR A 1 178 ? 16.587 3.768 274.540 1.000 13.413 176 THR AAA N 1
ATOM 1283 C CA . THR A 1 178 ? 15.670 3.910 275.674 1.000 15.506 176 THR AAA CA 1
ATOM 1284 C C . THR A 1 178 ? 16.357 3.607 276.987 1.000 12.418 176 THR AAA C 1
ATOM 1285 O O . THR A 1 178 ? 17.492 3.123 277.031 1.000 12.835 176 THR AAA O 1
ATOM 1289 N N . HIS A 1 179 ? 15.695 4.008 278.075 1.000 12.592 177 HIS AAA N 1
ATOM 1290 C CA . HIS A 1 179 ? 16.094 3.662 279.455 1.000 13.037 177 HIS AAA CA 1
ATOM 1291 C C . HIS A 1 179 ? 15.129 2.631 280.022 1.000 13.213 177 HIS AAA C 1
ATOM 1292 O O . HIS A 1 179 ? 13.921 2.784 279.922 1.000 12.915 177 HIS AAA O 1
ATOM 1299 N N . ILE A 1 180 ? 15.696 1.573 280.617 1.000 13.354 178 ILE AAA N 1
ATOM 1300 C CA . ILE A 1 180 ? 14.938 0.499 281.290 1.000 15.612 178 ILE AAA CA 1
ATOM 1301 C C . ILE A 1 180 ? 14.016 1.105 282.377 1.000 13.722 178 ILE AAA C 1
ATOM 1302 O O . ILE A 1 180 ? 12.856 0.721 282.417 1.000 14.107 178 ILE AAA O 1
ATOM 1307 N N . ASN A 1 181 ? 14.492 2.084 283.122 1.000 13.671 179 ASN AAA N 1
ATOM 1308 C CA . ASN A 1 181 ? 13.683 2.638 284.240 1.000 12.684 179 ASN AAA CA 1
ATOM 1309 C C . ASN A 1 181 ? 12.658 3.641 283.740 1.000 13.680 179 ASN AAA C 1
ATOM 1310 O O . ASN A 1 181 ? 11.924 4.178 284.609 1.000 13.459 179 ASN AAA O 1
ATOM 1315 N N . ASP A 1 182 ? 12.469 3.821 282.419 1.000 12.220 180 ASP AAA N 1
ATOM 1316 C CA . ASP A 1 182 ? 11.269 4.573 281.965 1.000 13.039 180 ASP AAA CA 1
ATOM 1317 C C . ASP A 1 182 ? 9.992 3.820 282.330 1.000 14.303 180 ASP AAA C 1
ATOM 1318 O O . ASP A 1 182 ? 8.919 4.440 282.305 1.000 17.552 180 ASP AAA O 1
ATOM 1323 N N . THR A 1 183 ? 10.031 2.513 282.547 1.000 14.088 181 THR AAA N 1
ATOM 1324 C CA A THR A 1 183 ? 8.825 1.768 282.986 0.500 15.955 181 THR AAA CA 1
ATOM 1325 C CA B THR A 1 183 ? 8.849 1.714 282.961 0.500 16.463 181 THR AAA CA 1
ATOM 1326 C C . THR A 1 183 ? 8.996 1.339 284.438 1.000 16.199 181 THR AAA C 1
ATOM 1327 O O . THR A 1 183 ? 9.996 0.707 284.799 1.000 18.221 181 THR AAA O 1
ATOM 1334 N N . GLU A 1 184 ? 8.094 1.801 285.265 1.000 14.953 182 GLU AAA N 1
ATOM 1335 C CA . GLU A 1 184 ? 8.066 1.409 286.700 1.000 13.895 182 GLU AAA CA 1
ATOM 1336 C C . GLU A 1 184 ? 7.341 0.069 286.859 1.000 15.953 182 GLU AAA C 1
ATOM 1337 O O . GLU A 1 184 ? 6.228 -0.082 286.315 1.000 16.617 182 GLU AAA O 1
ATOM 1343 N N . GLY A 1 185 ? 7.933 -0.848 287.601 1.000 16.394 183 GLY AAA N 1
ATOM 1344 C CA . GLY A 1 185 ? 7.160 -1.962 288.187 1.000 19.611 183 GLY AAA CA 1
ATOM 1345 C C . GLY A 1 185 ? 7.489 -3.312 287.569 1.000 21.991 183 GLY AAA C 1
ATOM 1346 O O . GLY A 1 185 ? 7.558 -3.266 286.372 1.000 24.814 183 GLY AAA O 1
#

Sequence (172 aa):
TARLLSRSDWGARLPKSVEHFQGPAPYVIIHHSYMMPAVCYSTPDCMKSMRDMQDFHQLERGWNDIGFSFGIGGDGMIYTGRGFNVIGAHAPKYNDKSVGIVLIGDWRTELPPKQMLDAAKNLIAFGVFKGYIDPAYKLLGHRQVRDTECPGGRLFAEISSWPHFTHINDTTEG

Solvent-accessible surface area: 8316 Å² total; per-residue (Å²): 143,50,42,89,31,43,47,96,72,1,48,26,100,151,37,84,59,74,104,112,17,154,43,61,0,53,42,0,0,0,3,16,20,109,146,29,65,47,5,145,46,41,94,81,0,45,104,8,0,81,52,7,2,48,95,11,22,109,135,123,65,75,53,3,0,0,23,2,7,0,0,0,3,27,5,31,10,0,24,0,35,10,46,31,19,45,7,29,10,0,62,176,28,32,68,72,2,1,0,0,0,0,0,0,45,11,100,115,116,68,2,38,68,75,0,15,76,1,0,85,82,8,8,61,50,0,47,177,125,43,81,0,40,98,74,21,98,1,0,0,32,80,40,29,132,146,47,102,13,0,0,30,90,0,28,57,29,0,45,86,14,93,75,40,29,86,76,117,105,108,164,123

Radius of gyration: 14.69 Å; Cα contacts (8 Å, |Δi|>4): 374; chains: 1; bounding box: 37×36×37 Å

Nearest PDB structures (foldseek):
  7nsx-assembly1_AAA  TM=9.949E-01  e=1.281E-35  Drosophila melanogaster
  7nt0-assembly1_AAA  TM=1.004E+00  e=6.430E-35  Drosophila melanogaster
  7nsy-assembly1_AAA  TM=9.800E-01  e=1.951E-33  Drosophila melanogaster
  2cb3-assembly4_D  TM=9.784E-01  e=5.449E-20  Drosophila melanogaster
  2rkq-assembly1_A  TM=9.641E-01  e=1.471E-19  Drosophila melanogaster

Secondary structure (P-SEA, 3-state):
cbbbbcccccccccccbbbbbcccccbbbbbbcccccccccaaaaaaaaaaaaaaacccccccccccccccccccbbbbccccccccccccccccccbbbbcccccccccccaaaaaaaaaaaaaaaaacccccbbbbbccccccccccccaaaaaaacccccccccccccc

B-factor: mean 15.52, std 6.27, range [7.05, 45.28]

Foldseek 3Di:
DEDEAECVNLPFDAFQDWDFADFAFQAAEEFAPAPPAADQDPNRVSVRLNVQQCCCCPVVVHRGNQAQWEFHNVLYIYGTSHFGTQGNQAPPRRRRYHYYYYYHQQQPPDRDVSRVVSVVVVQVVCVVVRNHPPLHAYYYRVLRDVDCTPHPRVRVVCCPPPRYDHPVVDDD